Protein AF-A0AAV7YQ79-F1 (afdb_monomer_lite)

Sequence (239 aa):
MKQDFKKLEKRIYEMRDYNDFVERKMFQINHKIDQENEKIDATLELYNTIISDLNNCLTNDHKSQSNLELKYKQFEKLIVQFEKKIEEISQKKMEYVKKFISEYETKSKKEKEKNAKEQKQAQIKIKEKKKRKEKHSKKLNKEKKKKKEISESESENESETDTQRTPITSTSSNSNSEISQESDFESSGSASNTLSETNSESSSESSSEESSEESSEESSEESSEESSEESSEESSESG

Organism: NCBI:txid1746091

pLDDT: mean 70.95, std 17.16, range [36.16, 92.31]

Radius of gyration: 46.51 Å; chains: 1; bounding box: 106×75×126 Å

Foldseek 3Di:
DVVVVVVVVVVVVVVVVVVVVLVVLVVVLVVVLVVLVVVLVVLVVVLVVLVVVLVCCVVPPPDDPVVNVVSVVVNVVSVVVSVVSVVVSVVVSVVSVVVSVVVSVVVVVVVVVVVVVVVVVVVVVVVVVVVVVVVVVVVVVVVVVVVVVVVVVVVVPPDDDDDDDDDDDDDDDDDDDYDDDDDDDDDDDDDDDDDDDDDDDDDDDDDDDDDDDDDDDDDDDDDDDDDDDDDDDDDDDDD

Secondary structure (DSSP, 8-state):
-HHHHHHHHHHHHHHHHHHHHHHHHHHHHHHHHHHHHHHHHHHHHHHHHHHHHHHHHHHH-TT-HHHHHHHHHHHHHHHHHHHHHHHHHHHHHHHHHHHHHHHHHHHHHHHHHHHHHHHHHHHHHHHHHHHHHHHHHHHHHHHHHHHHHHHHHHHTS----------------------------------------------------------------------------------

Structure (mmCIF, N/CA/C/O backbone):
data_AF-A0AAV7YQ79-F1
#
_entry.id   AF-A0AAV7YQ79-F1
#
loop_
_atom_site.group_PDB
_atom_site.id
_atom_site.type_symbol
_atom_site.label_atom_id
_atom_site.label_alt_id
_atom_site.label_comp_id
_atom_site.label_asym_id
_atom_site.label_entity_id
_atom_site.label_seq_id
_atom_site.pdbx_PDB_ins_code
_atom_site.Cartn_x
_atom_site.Cartn_y
_atom_site.Cartn_z
_atom_site.occupancy
_atom_site.B_iso_or_equiv
_atom_site.auth_seq_id
_atom_site.auth_comp_id
_atom_site.auth_asym_id
_atom_site.auth_atom_id
_atom_site.pdbx_PDB_model_num
ATOM 1 N N . MET A 1 1 ? -26.884 -13.698 27.305 1.00 62.19 1 MET A N 1
ATOM 2 C CA . MET A 1 1 ? -27.293 -14.400 26.066 1.00 62.19 1 MET A CA 1
ATOM 3 C C . MET A 1 1 ? -27.616 -13.413 24.945 1.00 62.19 1 MET A C 1
ATOM 5 O O . MET A 1 1 ? -26.695 -13.097 24.210 1.00 62.19 1 MET A O 1
ATOM 9 N N . LYS A 1 2 ? -28.819 -12.814 24.832 1.00 71.19 2 LYS A N 1
ATOM 10 C CA . LYS A 1 2 ? -29.151 -11.923 23.684 1.00 71.19 2 LYS A CA 1
ATOM 11 C C . LYS A 1 2 ? -28.235 -10.692 23.508 1.00 71.19 2 LYS A C 1
ATOM 13 O O . LYS A 1 2 ? -27.943 -10.309 22.383 1.00 71.19 2 LYS A O 1
ATOM 18 N N . GLN A 1 3 ? -27.765 -10.064 24.591 1.00 69.56 3 GLN A N 1
ATOM 19 C CA . GLN A 1 3 ? -26.842 -8.914 24.503 1.00 69.56 3 GLN A CA 1
ATOM 20 C C . GLN A 1 3 ? -25.400 -9.298 24.148 1.00 69.56 3 GLN A C 1
ATOM 22 O O . GLN A 1 3 ? -24.674 -8.471 23.603 1.00 69.56 3 GLN A O 1
ATOM 27 N N . ASP A 1 4 ? -24.982 -10.520 24.469 1.00 78.38 4 ASP A N 1
ATOM 28 C CA . ASP A 1 4 ? -23.634 -11.005 24.165 1.00 78.38 4 ASP A CA 1
ATOM 29 C C . ASP A 1 4 ? -23.551 -11.407 22.689 1.00 78.38 4 ASP A C 1
ATOM 31 O O . ASP A 1 4 ? -22.577 -11.081 22.018 1.00 78.38 4 ASP A O 1
ATOM 35 N N . PHE A 1 5 ? -24.640 -11.975 22.160 1.00 81.25 5 PHE A N 1
ATOM 36 C CA . PHE A 1 5 ? -24.788 -12.296 20.742 1.00 81.25 5 PHE A CA 1
ATOM 37 C C . PHE A 1 5 ? -24.743 -11.044 19.853 1.00 81.25 5 PHE A C 1
ATOM 39 O O . PHE A 1 5 ? -23.940 -10.979 18.933 1.00 81.25 5 PHE A O 1
ATOM 46 N N . LYS A 1 6 ? -25.479 -9.979 20.211 1.00 83.00 6 LYS A N 1
ATOM 47 C CA . LYS A 1 6 ? -25.435 -8.696 19.477 1.00 83.00 6 LYS A CA 1
ATOM 48 C C . LYS A 1 6 ? -24.043 -8.055 19.439 1.00 83.00 6 LYS A C 1
ATOM 50 O O . LYS A 1 6 ? -23.700 -7.368 18.483 1.00 83.00 6 LYS A O 1
ATOM 55 N N . LYS A 1 7 ? -23.235 -8.236 20.490 1.00 82.56 7 LYS A N 1
ATOM 56 C CA . LYS A 1 7 ? -21.844 -7.747 20.513 1.00 82.56 7 LYS A CA 1
ATOM 57 C C . LYS A 1 7 ? -20.934 -8.592 19.633 1.00 82.56 7 LYS A C 1
ATOM 59 O O . LYS A 1 7 ? -20.040 -8.037 19.004 1.00 82.56 7 LYS A O 1
ATOM 64 N N . LEU A 1 8 ? -21.153 -9.905 19.612 1.00 84.00 8 LEU A N 1
ATOM 65 C CA . LEU A 1 8 ? -20.419 -10.819 18.747 1.00 84.00 8 LEU A CA 1
ATOM 66 C C . LEU A 1 8 ? -20.718 -10.527 17.273 1.00 84.00 8 LEU A C 1
ATOM 68 O O . LEU A 1 8 ? -19.781 -10.323 16.514 1.00 84.00 8 LEU A O 1
ATOM 72 N N . GLU A 1 9 ? -21.993 -10.396 16.902 1.00 85.12 9 GLU A N 1
ATOM 73 C CA . GLU A 1 9 ? -22.411 -9.985 15.555 1.00 85.12 9 GLU A CA 1
ATOM 74 C C . GLU A 1 9 ? -21.761 -8.662 15.156 1.00 85.12 9 GLU A C 1
ATOM 76 O O . GLU A 1 9 ? -21.116 -8.584 14.115 1.00 85.12 9 GLU A O 1
ATOM 81 N N . LYS A 1 10 ? -21.840 -7.639 16.018 1.00 85.06 10 LYS A N 1
ATOM 82 C CA . LYS A 1 10 ? -21.200 -6.346 15.752 1.00 85.06 10 LYS A CA 1
ATOM 83 C C . LYS A 1 10 ? -19.697 -6.491 15.491 1.00 85.06 10 LYS A C 1
ATOM 85 O O . LYS A 1 10 ? -19.176 -5.855 14.585 1.00 85.06 10 LYS A O 1
ATOM 90 N N . ARG A 1 11 ? -19.001 -7.330 16.261 1.00 85.19 11 ARG A N 1
ATOM 91 C CA . ARG A 1 11 ? -17.559 -7.548 16.097 1.00 85.19 11 ARG A CA 1
ATOM 92 C C . ARG A 1 11 ? -17.221 -8.318 14.821 1.00 85.19 11 ARG A C 1
ATOM 94 O O . ARG A 1 11 ? -16.188 -8.048 14.222 1.00 85.19 11 ARG A O 1
ATOM 101 N N . ILE A 1 12 ? -18.079 -9.246 14.404 1.00 85.62 12 ILE A N 1
ATOM 102 C CA . ILE A 1 12 ? -17.946 -9.945 13.120 1.00 85.62 12 ILE A CA 1
ATOM 103 C C . ILE A 1 12 ? -18.087 -8.946 11.964 1.00 85.62 12 ILE A C 1
ATOM 105 O O . ILE A 1 12 ? -17.256 -8.966 11.062 1.00 85.62 12 ILE A O 1
ATOM 109 N N . TYR A 1 13 ? -19.065 -8.035 12.021 1.00 84.25 13 TYR A N 1
ATOM 110 C CA . TYR A 1 13 ? -19.203 -6.965 11.024 1.00 84.25 13 TYR A CA 1
ATOM 111 C C . TYR A 1 13 ? -17.993 -6.022 11.011 1.00 84.25 13 TYR A C 1
ATOM 113 O O . TYR A 1 13 ? -17.429 -5.798 9.948 1.00 84.25 13 TYR A O 1
ATOM 121 N N . GLU A 1 14 ? -17.527 -5.553 12.177 1.00 82.62 14 GLU A N 1
ATOM 122 C CA . GLU A 1 14 ? -16.333 -4.692 12.267 1.00 82.62 14 GLU A CA 1
ATOM 123 C C . GLU A 1 14 ? -15.079 -5.384 11.674 1.00 82.62 14 GLU A C 1
ATOM 125 O O . GLU A 1 14 ? -14.301 -4.743 10.970 1.00 82.62 14 GLU A O 1
ATOM 130 N N . MET A 1 15 ? -14.902 -6.699 11.883 1.00 81.69 15 MET A N 1
ATOM 131 C CA . MET A 1 15 ? -13.799 -7.461 11.268 1.00 81.69 15 MET A CA 1
ATOM 132 C C . MET A 1 15 ? -13.958 -7.634 9.754 1.00 81.69 15 MET A C 1
ATOM 134 O O . MET A 1 15 ? -12.963 -7.585 9.032 1.00 81.69 15 MET A O 1
ATOM 138 N N . ARG A 1 16 ? -15.187 -7.827 9.265 1.00 85.25 16 ARG A N 1
ATOM 139 C CA . ARG A 1 16 ? -15.462 -7.942 7.828 1.00 85.25 16 ARG A CA 1
ATOM 140 C C . ARG A 1 16 ? -15.162 -6.631 7.108 1.00 85.25 16 ARG A C 1
ATOM 142 O O . ARG A 1 16 ? -14.408 -6.635 6.146 1.00 85.25 16 ARG A O 1
ATOM 149 N N . ASP A 1 17 ? -15.631 -5.512 7.656 1.00 80.44 17 ASP A N 1
ATOM 150 C CA . ASP A 1 17 ? -15.359 -4.174 7.121 1.00 80.44 17 ASP A CA 1
ATOM 151 C C . ASP A 1 17 ? -13.850 -3.869 7.079 1.00 80.44 17 ASP A C 1
ATOM 153 O O . ASP A 1 17 ? -13.359 -3.214 6.155 1.00 80.44 17 ASP A O 1
ATOM 157 N N . TYR A 1 18 ? -13.095 -4.346 8.077 1.00 79.69 18 TYR A N 1
ATOM 158 C CA . TYR A 1 18 ? -11.639 -4.220 8.099 1.00 79.69 18 TYR A CA 1
ATOM 159 C C . TYR A 1 18 ? -10.965 -5.045 6.996 1.00 79.69 18 TYR A C 1
ATOM 161 O O . TYR A 1 18 ? -10.083 -4.526 6.310 1.00 79.69 18 TYR A O 1
ATOM 169 N N . ASN A 1 19 ? -11.396 -6.292 6.786 1.00 85.50 19 ASN A N 1
ATOM 170 C CA . ASN A 1 19 ? -10.905 -7.125 5.687 1.00 85.50 19 ASN A CA 1
ATOM 171 C C . ASN A 1 19 ? -11.216 -6.498 4.324 1.00 85.50 19 ASN A C 1
ATOM 173 O O . ASN A 1 19 ? -10.303 -6.335 3.519 1.00 85.50 19 ASN A O 1
ATOM 177 N N . ASP A 1 20 ? -12.451 -6.044 4.106 1.00 87.69 20 ASP A N 1
ATOM 178 C CA . ASP A 1 20 ? -12.859 -5.394 2.857 1.00 87.69 20 ASP A CA 1
ATOM 179 C C . ASP A 1 20 ? -12.071 -4.096 2.598 1.00 87.69 20 ASP A C 1
ATOM 181 O O . ASP A 1 20 ? -11.870 -3.687 1.450 1.00 87.69 20 ASP A O 1
ATOM 185 N N . PHE A 1 21 ? -11.643 -3.400 3.658 1.00 82.94 21 PHE A N 1
ATOM 186 C CA . PHE A 1 21 ? -10.754 -2.243 3.549 1.00 82.94 21 PHE A CA 1
ATOM 187 C C . PHE A 1 21 ? -9.342 -2.652 3.114 1.00 82.94 21 PHE A C 1
ATOM 189 O O . PHE A 1 21 ? -8.767 -2.002 2.238 1.00 82.94 21 PHE A O 1
ATOM 196 N N . VAL A 1 22 ? -8.781 -3.700 3.725 1.00 82.19 22 VAL A N 1
ATOM 197 C CA . VAL A 1 22 ? -7.451 -4.225 3.383 1.00 82.19 22 VAL A CA 1
ATOM 198 C C . VAL A 1 22 ? -7.432 -4.712 1.939 1.00 82.19 22 VAL A C 1
ATOM 200 O O . VAL A 1 22 ? -6.555 -4.305 1.183 1.00 82.19 22 VAL A O 1
ATOM 203 N N . GLU A 1 23 ? -8.423 -5.501 1.535 1.00 89.56 23 GLU A N 1
ATOM 204 C CA . GLU A 1 23 ? -8.535 -6.051 0.185 1.00 89.56 23 GLU A CA 1
ATOM 205 C C . GLU A 1 23 ? -8.642 -4.944 -0.870 1.00 89.56 23 GLU A C 1
ATOM 207 O O . GLU A 1 23 ? -7.851 -4.909 -1.813 1.00 89.56 23 GLU A O 1
ATOM 212 N N . ARG A 1 24 ? -9.518 -3.949 -0.660 1.00 86.31 24 ARG A N 1
ATOM 213 C CA . ARG A 1 24 ? -9.616 -2.787 -1.562 1.00 86.31 24 ARG A CA 1
ATOM 214 C C . ARG A 1 24 ? -8.311 -2.004 -1.666 1.00 86.31 24 ARG A C 1
ATOM 216 O O . ARG A 1 24 ? -7.972 -1.521 -2.745 1.00 86.31 24 ARG A O 1
ATOM 223 N N . LYS A 1 25 ? -7.581 -1.838 -0.562 1.00 84.19 25 LYS A N 1
ATOM 224 C CA . LYS A 1 25 ? -6.295 -1.132 -0.574 1.00 84.19 25 LYS A CA 1
ATOM 225 C C . LYS A 1 25 ? -5.203 -1.934 -1.272 1.00 84.19 25 LYS A C 1
ATOM 227 O O . LYS A 1 25 ? -4.462 -1.343 -2.050 1.00 84.19 25 LYS A O 1
ATOM 232 N N . MET A 1 26 ? -5.143 -3.244 -1.052 1.00 84.56 26 MET A N 1
ATOM 233 C CA . MET A 1 26 ? -4.226 -4.136 -1.764 1.00 84.56 26 MET A CA 1
ATOM 234 C C . MET A 1 26 ? -4.500 -4.117 -3.267 1.00 84.56 26 MET A C 1
ATOM 236 O O . MET A 1 26 ? -3.571 -3.930 -4.044 1.00 84.56 26 MET A O 1
ATOM 240 N N . PHE A 1 27 ? -5.770 -4.182 -3.675 1.00 92.19 27 PHE A N 1
ATOM 241 C CA . PHE A 1 27 ? -6.159 -4.060 -5.080 1.00 92.19 27 PHE A CA 1
ATOM 242 C C . PHE A 1 27 ? -5.683 -2.737 -5.704 1.00 92.19 27 PHE A C 1
ATOM 244 O O . PHE A 1 27 ? -5.067 -2.736 -6.765 1.00 92.19 27 PHE A O 1
ATOM 251 N N . GLN A 1 28 ? -5.892 -1.604 -5.022 1.00 85.81 28 GLN A N 1
ATOM 252 C CA . GLN A 1 28 ? -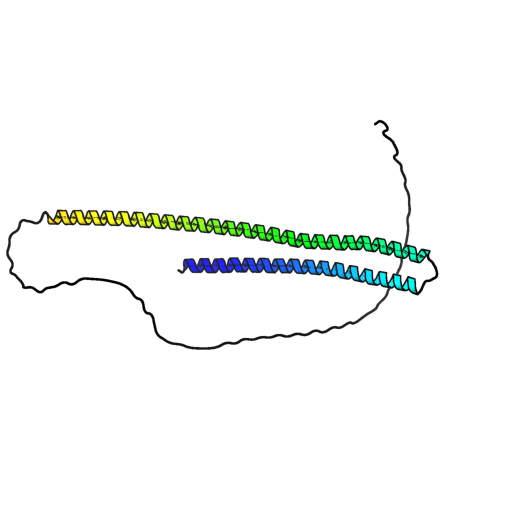5.416 -0.294 -5.495 1.00 85.81 28 GLN A CA 1
ATOM 253 C C . GLN A 1 28 ? -3.890 -0.208 -5.611 1.00 85.81 28 GLN A C 1
ATOM 255 O O . GLN A 1 28 ? -3.383 0.515 -6.467 1.00 85.81 28 GLN A O 1
ATOM 260 N N . ILE A 1 29 ? -3.156 -0.880 -4.723 1.00 84.06 29 ILE A N 1
ATOM 261 C CA . ILE A 1 29 ? -1.691 -0.912 -4.758 1.00 84.06 29 ILE A CA 1
ATOM 262 C C . ILE A 1 29 ? -1.220 -1.765 -5.927 1.00 84.06 29 ILE A C 1
ATOM 264 O O . ILE A 1 29 ? -0.394 -1.288 -6.696 1.00 84.06 29 ILE A O 1
ATOM 268 N N . ASN A 1 30 ? -1.776 -2.966 -6.089 1.00 85.81 30 ASN A N 1
ATOM 269 C CA . ASN A 1 30 ? -1.438 -3.854 -7.197 1.00 85.81 30 ASN A CA 1
ATOM 270 C C . ASN A 1 30 ? -1.693 -3.165 -8.537 1.00 85.81 30 ASN A C 1
ATOM 272 O O . ASN A 1 30 ? -0.768 -3.039 -9.321 1.00 85.81 30 ASN A O 1
ATOM 276 N N . HIS A 1 31 ? -2.862 -2.550 -8.717 1.00 92.12 31 HIS A N 1
ATOM 277 C CA . HIS A 1 31 ? -3.164 -1.795 -9.934 1.00 92.12 31 HIS A CA 1
ATOM 278 C C . HIS A 1 31 ? -2.149 -0.672 -10.220 1.00 92.12 31 HIS A C 1
ATOM 280 O O . HIS A 1 31 ? -1.786 -0.424 -11.364 1.00 92.12 31 HIS A O 1
ATOM 286 N N . LYS A 1 32 ? -1.668 0.041 -9.192 1.00 84.94 32 LYS A N 1
ATOM 287 C CA . LYS A 1 32 ? -0.608 1.049 -9.377 1.00 84.94 32 LYS A CA 1
ATOM 288 C C . LYS A 1 32 ? 0.738 0.419 -9.718 1.00 84.94 32 LYS A C 1
ATOM 290 O O . LYS A 1 32 ? 1.489 0.998 -10.489 1.00 84.94 32 LYS A O 1
ATOM 295 N N . ILE A 1 33 ? 1.061 -0.726 -9.121 1.00 83.12 33 ILE A N 1
ATOM 296 C CA . ILE A 1 33 ? 2.275 -1.481 -9.441 1.00 83.12 33 ILE A CA 1
ATOM 297 C C . ILE A 1 33 ? 2.228 -1.948 -10.897 1.00 83.12 33 ILE A C 1
ATOM 299 O O . ILE A 1 33 ? 3.238 -1.804 -11.580 1.00 83.12 33 ILE A O 1
ATOM 303 N N . ASP A 1 34 ? 1.075 -2.421 -11.367 1.00 89.69 34 ASP A N 1
ATOM 304 C CA . ASP A 1 34 ? 0.859 -2.870 -12.744 1.00 89.69 34 ASP A CA 1
ATOM 305 C C . ASP A 1 34 ? 1.051 -1.716 -13.737 1.00 89.69 34 ASP A C 1
ATOM 307 O O . ASP A 1 34 ? 1.856 -1.830 -14.654 1.00 89.69 34 ASP A O 1
ATOM 311 N N . GLN A 1 35 ? 0.457 -0.546 -13.477 1.00 87.44 35 GLN A N 1
ATOM 312 C CA . GLN A 1 35 ? 0.688 0.660 -14.291 1.00 87.44 35 GLN A CA 1
ATOM 313 C C . GLN A 1 35 ? 2.159 1.096 -14.341 1.00 87.44 35 GLN A C 1
ATOM 315 O O . GLN A 1 35 ? 2.617 1.685 -15.318 1.00 87.44 35 GLN A O 1
ATOM 320 N N . GLU A 1 36 ? 2.913 0.877 -13.265 1.00 84.81 36 GLU A N 1
ATOM 321 C CA . GLU A 1 36 ? 4.347 1.161 -13.251 1.00 84.81 36 GLU A CA 1
ATOM 322 C C . GLU A 1 36 ? 5.170 0.045 -13.923 1.00 84.81 36 GLU A C 1
ATOM 324 O O . GLU A 1 36 ? 6.247 0.334 -14.435 1.00 84.81 36 GLU A O 1
ATOM 329 N N . ASN A 1 37 ? 4.691 -1.207 -13.949 1.00 84.44 37 ASN A N 1
ATOM 330 C CA . ASN A 1 37 ? 5.291 -2.294 -14.735 1.00 84.44 37 ASN A CA 1
ATOM 331 C C . ASN A 1 37 ? 5.152 -2.022 -16.235 1.00 84.44 37 ASN A C 1
ATOM 333 O O . ASN A 1 37 ? 6.156 -2.066 -16.933 1.00 84.44 37 ASN A O 1
ATOM 337 N N . GLU A 1 38 ? 3.970 -1.611 -16.699 1.00 90.44 38 GLU A N 1
ATOM 338 C CA . GLU A 1 38 ? 3.745 -1.259 -18.110 1.00 90.44 38 GLU A CA 1
ATOM 339 C C . GLU A 1 38 ? 4.721 -0.176 -18.602 1.00 90.44 38 GLU A C 1
ATOM 341 O O . GLU A 1 38 ? 5.201 -0.215 -19.732 1.00 90.44 38 GLU A O 1
ATOM 346 N N . LYS A 1 39 ? 5.090 0.782 -17.739 1.00 83.50 39 LYS A N 1
ATOM 347 C CA . LYS A 1 39 ? 6.104 1.800 -18.069 1.00 83.50 39 LYS A CA 1
ATOM 348 C C . LYS A 1 39 ? 7.507 1.216 -18.217 1.00 83.50 39 LYS A C 1
ATOM 350 O O . LYS A 1 39 ? 8.285 1.719 -19.030 1.00 83.50 39 LYS A O 1
ATOM 355 N N . ILE A 1 40 ? 7.852 0.210 -17.413 1.00 82.56 40 ILE A N 1
ATOM 356 C CA . ILE A 1 40 ? 9.121 -0.514 -17.551 1.00 82.56 40 ILE A CA 1
ATOM 357 C C . ILE A 1 40 ? 9.113 -1.275 -18.874 1.00 82.56 40 ILE A C 1
ATOM 359 O O . ILE A 1 40 ? 10.069 -1.138 -19.631 1.00 82.56 40 ILE A O 1
ATOM 363 N N . ASP A 1 41 ? 8.029 -1.990 -19.174 1.00 86.94 41 ASP A N 1
ATOM 364 C CA . ASP A 1 41 ? 7.893 -2.796 -20.388 1.00 86.94 41 ASP A CA 1
ATOM 365 C C . ASP A 1 41 ? 7.981 -1.931 -21.652 1.00 86.94 41 ASP A C 1
ATOM 367 O O . ASP A 1 41 ? 8.805 -2.203 -22.522 1.00 86.94 41 ASP A O 1
ATOM 371 N N . ALA A 1 42 ? 7.259 -0.806 -21.704 1.00 83.44 42 ALA A N 1
ATOM 372 C CA . ALA A 1 42 ? 7.357 0.151 -22.810 1.00 83.44 42 ALA A CA 1
ATOM 373 C C . ALA A 1 42 ? 8.774 0.736 -22.959 1.00 83.44 42 ALA A C 1
ATOM 375 O O . ALA A 1 42 ? 9.246 1.008 -24.063 1.00 83.44 42 ALA A O 1
ATOM 376 N N . THR A 1 43 ? 9.482 0.933 -21.841 1.00 79.56 43 THR A N 1
ATOM 377 C CA . THR A 1 43 ? 10.871 1.397 -21.901 1.00 79.56 43 THR A CA 1
ATOM 378 C C . THR A 1 43 ? 11.791 0.295 -22.428 1.00 79.56 43 THR A C 1
ATOM 380 O O . THR A 1 43 ? 12.641 0.587 -23.261 1.00 79.56 43 THR A O 1
ATOM 383 N N . LEU A 1 44 ? 11.618 -0.958 -21.998 1.00 84.06 44 LEU A N 1
ATOM 384 C CA . LEU A 1 44 ? 12.373 -2.114 -22.496 1.00 84.06 44 LEU A CA 1
ATOM 385 C C . LEU A 1 44 ? 12.155 -2.349 -23.995 1.00 84.06 44 LEU A C 1
ATOM 387 O O . LEU A 1 44 ? 13.106 -2.657 -24.712 1.00 84.06 44 LEU A O 1
ATOM 391 N N . GLU A 1 45 ? 10.932 -2.169 -24.484 1.00 87.12 45 GLU A N 1
ATOM 392 C CA . GLU A 1 45 ? 10.614 -2.287 -25.907 1.00 87.12 45 GLU A CA 1
ATOM 393 C C . GLU A 1 45 ? 11.382 -1.255 -26.744 1.00 87.12 45 GLU A C 1
ATOM 395 O O . GLU A 1 45 ? 12.038 -1.617 -27.722 1.00 87.12 45 GLU A O 1
ATOM 400 N N . LEU A 1 46 ? 11.428 0.005 -26.291 1.00 82.12 46 LEU A N 1
ATOM 401 C CA . LEU A 1 46 ? 12.239 1.049 -26.923 1.00 82.12 46 LEU A CA 1
ATOM 402 C C . LEU A 1 46 ? 13.729 0.660 -27.002 1.00 82.12 46 LEU A C 1
ATOM 404 O O . LEU A 1 46 ? 14.385 0.939 -28.005 1.00 82.12 46 LEU A O 1
ATOM 408 N N . TYR A 1 47 ? 14.269 -0.018 -25.984 1.00 77.75 47 TYR A N 1
ATOM 409 C CA . TYR A 1 47 ? 15.646 -0.528 -26.022 1.00 77.75 47 TYR A CA 1
ATOM 410 C C . TYR A 1 47 ? 15.856 -1.606 -27.062 1.00 77.75 47 TYR A C 1
ATOM 412 O O . TYR A 1 47 ? 16.851 -1.561 -27.782 1.00 77.75 47 TYR A O 1
ATOM 420 N N . ASN A 1 48 ? 14.947 -2.574 -27.127 1.00 85.06 48 ASN A N 1
ATOM 421 C CA . ASN A 1 48 ? 15.050 -3.658 -28.093 1.00 85.06 48 ASN A CA 1
ATOM 422 C C . ASN A 1 48 ? 15.056 -3.105 -29.523 1.00 85.06 48 ASN A C 1
ATOM 424 O O . ASN A 1 48 ? 15.867 -3.549 -30.336 1.00 85.06 48 ASN A O 1
ATOM 428 N N . THR A 1 49 ? 14.253 -2.073 -29.798 1.00 84.12 49 THR A N 1
ATOM 429 C CA . THR A 1 49 ? 14.270 -1.353 -31.079 1.00 84.12 49 THR A CA 1
ATOM 430 C C . THR A 1 49 ? 15.626 -0.696 -31.345 1.00 84.12 49 THR A C 1
ATOM 432 O O . THR A 1 49 ? 16.227 -0.930 -32.389 1.00 84.12 49 THR A O 1
ATOM 435 N N . ILE A 1 50 ? 16.179 0.047 -30.382 1.00 77.81 50 ILE A N 1
ATOM 436 C CA . ILE A 1 50 ? 17.473 0.734 -30.552 1.00 77.81 50 ILE A CA 1
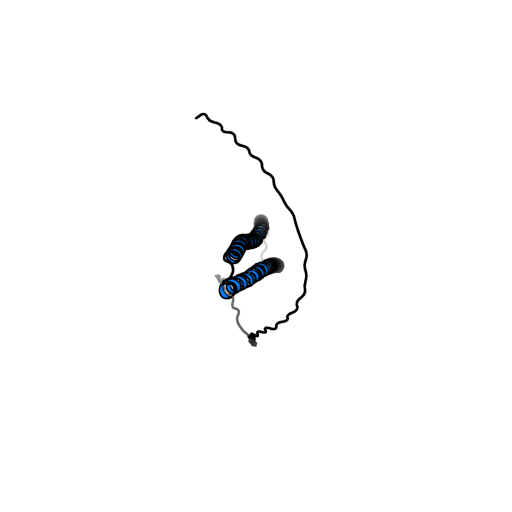ATOM 437 C C . ILE A 1 50 ? 18.635 -0.259 -30.717 1.00 77.81 50 ILE A C 1
ATOM 439 O O . ILE A 1 50 ? 19.540 -0.033 -31.522 1.00 77.81 50 ILE A O 1
ATOM 443 N N . ILE A 1 51 ? 18.620 -1.374 -29.982 1.00 81.81 51 ILE A N 1
ATOM 444 C CA . ILE A 1 51 ? 19.604 -2.457 -30.121 1.00 81.81 51 ILE A CA 1
ATOM 445 C C . ILE A 1 51 ? 19.493 -3.101 -31.507 1.00 81.81 51 ILE A C 1
ATOM 447 O O . ILE A 1 51 ? 20.516 -3.373 -32.139 1.00 81.81 51 ILE A O 1
ATOM 451 N N . SER A 1 52 ? 18.271 -3.321 -31.995 1.00 84.12 52 SER A N 1
ATOM 452 C CA . SER A 1 52 ? 18.025 -3.823 -33.348 1.00 84.12 52 SER A CA 1
ATOM 453 C C . SER A 1 52 ? 18.591 -2.868 -34.406 1.00 84.12 52 SER A C 1
ATOM 455 O O . SER A 1 52 ? 19.354 -3.290 -35.275 1.00 84.12 52 SER A O 1
ATOM 457 N N . ASP A 1 53 ? 18.335 -1.564 -34.274 1.00 77.38 53 ASP A N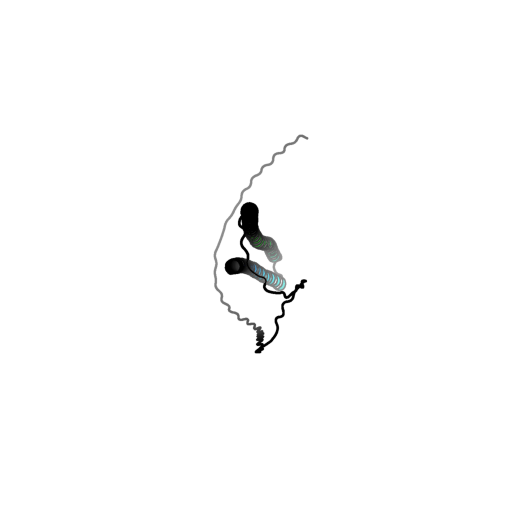 1
ATOM 458 C CA . ASP A 1 53 ? 18.854 -0.530 -35.177 1.00 77.38 53 ASP A CA 1
ATOM 459 C C . ASP A 1 53 ? 20.387 -0.446 -35.168 1.00 77.38 53 ASP A C 1
ATOM 461 O O . ASP A 1 53 ? 21.017 -0.250 -36.211 1.00 77.38 53 ASP A O 1
ATOM 465 N N . LEU A 1 54 ? 21.009 -0.613 -33.999 1.00 74.44 54 LEU A N 1
ATOM 466 C CA . LEU A 1 54 ? 22.464 -0.686 -33.854 1.00 74.44 54 LEU A CA 1
ATOM 467 C C . LEU A 1 54 ? 23.042 -1.915 -34.552 1.00 74.44 54 LEU A C 1
ATOM 469 O O . LEU A 1 54 ? 24.005 -1.787 -35.310 1.00 74.44 54 LEU A O 1
ATOM 473 N N . ASN A 1 55 ? 22.447 -3.090 -34.337 1.00 78.88 55 ASN A N 1
ATOM 474 C CA . ASN A 1 55 ? 22.857 -4.324 -35.005 1.00 78.88 55 ASN A CA 1
ATOM 475 C C . ASN A 1 55 ? 22.695 -4.220 -36.527 1.00 78.88 55 ASN A C 1
ATOM 477 O O . ASN A 1 55 ? 23.572 -4.663 -37.271 1.00 78.88 55 ASN A O 1
ATOM 481 N N . ASN A 1 56 ? 21.629 -3.574 -37.000 1.00 78.06 56 ASN A N 1
ATOM 482 C CA . ASN A 1 56 ? 21.421 -3.297 -38.419 1.00 78.06 56 ASN A CA 1
ATOM 483 C C . ASN A 1 56 ? 22.481 -2.339 -38.982 1.00 78.06 56 ASN A C 1
ATOM 485 O O . ASN A 1 56 ? 22.988 -2.576 -40.076 1.00 78.06 56 ASN A O 1
ATOM 489 N N . CYS A 1 57 ? 22.882 -1.299 -38.244 1.00 70.12 57 CYS A N 1
ATOM 490 C CA . CYS A 1 57 ? 24.000 -0.434 -38.644 1.00 70.12 57 CYS A CA 1
ATOM 491 C C . CYS A 1 57 ? 25.339 -1.188 -38.679 1.00 70.12 57 CYS A C 1
ATOM 493 O O . CYS A 1 57 ? 26.106 -1.024 -39.623 1.00 70.12 57 CYS A O 1
ATOM 495 N N . LEU A 1 58 ? 25.617 -2.035 -37.684 1.00 70.12 58 LEU A N 1
ATOM 496 C CA . LEU A 1 58 ? 26.838 -2.847 -37.621 1.00 70.12 58 LEU A CA 1
ATOM 497 C C . LEU A 1 58 ? 26.940 -3.853 -38.774 1.00 70.12 58 LEU A C 1
ATOM 499 O O . LEU A 1 58 ? 28.035 -4.101 -39.273 1.00 70.12 58 LEU A O 1
ATOM 503 N N . THR A 1 59 ? 25.814 -4.436 -39.186 1.00 73.56 59 THR A N 1
ATOM 504 C CA . THR A 1 59 ? 25.766 -5.460 -40.241 1.00 73.56 59 THR A CA 1
ATOM 505 C C . THR A 1 59 ? 25.698 -4.874 -41.652 1.00 73.56 59 THR A C 1
ATOM 507 O O . THR A 1 59 ? 26.260 -5.473 -42.568 1.00 73.56 59 THR A O 1
ATOM 510 N N . ASN A 1 60 ? 25.069 -3.706 -41.839 1.00 68.75 60 ASN A N 1
ATOM 511 C CA . ASN A 1 60 ? 24.833 -3.126 -43.168 1.00 68.75 60 ASN A CA 1
ATOM 512 C C . ASN A 1 60 ? 25.749 -1.945 -43.528 1.00 68.75 60 ASN A C 1
ATOM 514 O O . ASN A 1 60 ? 25.869 -1.621 -44.710 1.00 68.75 60 ASN A O 1
ATOM 518 N N . ASP A 1 61 ? 26.415 -1.308 -42.557 1.00 60.09 61 ASP A N 1
ATOM 519 C CA . ASP A 1 61 ? 27.068 -0.011 -42.760 1.00 60.09 61 ASP A CA 1
ATOM 520 C C . ASP A 1 61 ? 28.563 -0.035 -42.378 1.00 60.09 61 ASP A C 1
ATOM 522 O O . ASP A 1 61 ? 29.020 0.538 -41.392 1.00 60.09 61 ASP A O 1
ATOM 526 N N . HIS A 1 62 ? 29.390 -0.658 -43.224 1.00 56.38 62 HIS A N 1
ATOM 527 C CA . HIS A 1 62 ? 30.861 -0.595 -43.127 1.00 56.38 62 HIS A CA 1
ATOM 528 C C . HIS A 1 62 ? 31.456 0.800 -43.446 1.00 56.38 62 HIS A C 1
ATOM 530 O O . HIS A 1 62 ? 32.677 0.934 -43.557 1.00 56.38 62 HIS A O 1
ATOM 536 N N . LYS A 1 63 ? 30.636 1.843 -43.655 1.00 56.81 63 LYS A N 1
ATOM 537 C CA . LYS A 1 63 ? 31.061 3.063 -44.368 1.00 56.81 63 LYS A CA 1
ATOM 538 C C . LYS A 1 63 ? 31.401 4.287 -43.514 1.00 56.81 63 LYS A C 1
ATOM 540 O O . LYS A 1 63 ? 31.972 5.221 -44.069 1.00 56.81 63 LYS A O 1
ATOM 545 N N . SER A 1 64 ? 31.180 4.297 -42.197 1.00 62.72 64 SER A N 1
ATOM 546 C CA . SER A 1 64 ? 31.805 5.325 -41.347 1.00 62.72 64 SER A CA 1
ATOM 547 C C . SER A 1 64 ? 31.912 4.932 -39.871 1.00 62.72 64 SER A C 1
ATOM 549 O O . SER A 1 64 ? 30.907 4.860 -39.165 1.00 62.72 64 SER A O 1
ATOM 551 N N . GLN A 1 65 ? 33.146 4.778 -39.373 1.00 66.62 65 GLN A N 1
ATOM 552 C CA . GLN A 1 65 ? 33.429 4.624 -37.937 1.00 66.62 65 GLN A CA 1
ATOM 553 C C . GLN A 1 65 ? 32.843 5.768 -37.091 1.00 66.62 65 GLN A C 1
ATOM 555 O O . GLN A 1 65 ? 32.446 5.531 -35.953 1.00 66.62 65 GLN A O 1
ATOM 560 N N . SER A 1 66 ? 32.729 6.985 -37.641 1.00 68.31 66 SER A N 1
ATOM 561 C CA . SER A 1 66 ? 32.193 8.133 -36.898 1.00 68.31 66 SER A CA 1
ATOM 562 C C . SER A 1 66 ? 30.688 8.030 -36.631 1.00 68.31 66 SER A C 1
ATOM 564 O O . SER A 1 66 ? 30.224 8.481 -35.586 1.00 68.31 66 SER A O 1
ATOM 566 N N . ASN A 1 67 ? 29.926 7.398 -37.531 1.00 72.50 67 ASN A N 1
ATOM 567 C CA . ASN A 1 67 ? 28.485 7.191 -37.351 1.00 72.50 67 ASN A CA 1
ATOM 568 C C . ASN A 1 67 ? 28.220 6.109 -36.290 1.00 72.50 67 ASN A C 1
ATOM 570 O O . ASN A 1 67 ? 27.352 6.251 -35.431 1.00 72.50 67 ASN A O 1
ATOM 574 N N . LEU A 1 68 ? 29.049 5.062 -36.289 1.00 73.44 68 LEU A N 1
ATOM 575 C CA . LEU A 1 68 ? 28.988 3.997 -35.295 1.00 73.44 68 LEU A CA 1
ATOM 576 C C . LEU A 1 68 ? 29.305 4.515 -33.880 1.00 73.44 68 LEU A C 1
ATOM 578 O O . LEU A 1 68 ? 28.569 4.223 -32.940 1.00 73.44 68 LEU A O 1
ATOM 582 N N . GLU A 1 69 ? 30.352 5.331 -33.723 1.00 79.88 69 GLU A N 1
ATOM 583 C CA . GLU A 1 69 ? 30.719 5.902 -32.419 1.00 79.88 69 GLU A CA 1
ATOM 584 C C . GLU A 1 69 ? 29.651 6.866 -31.871 1.00 79.88 69 GLU A C 1
ATOM 586 O O . GLU A 1 69 ? 29.354 6.853 -30.672 1.00 79.88 69 GLU A O 1
ATOM 591 N N . LEU A 1 70 ? 29.023 7.670 -32.739 1.00 78.75 70 LEU A N 1
ATOM 592 C CA . LEU A 1 70 ? 27.916 8.546 -32.349 1.00 78.75 70 LEU A CA 1
ATOM 593 C C . LEU A 1 70 ? 26.726 7.737 -31.812 1.00 78.75 70 LEU A C 1
ATOM 595 O O . LEU A 1 70 ? 26.178 8.081 -30.762 1.00 78.75 70 LEU A O 1
ATOM 599 N N . LYS A 1 71 ? 26.361 6.638 -32.488 1.00 75.62 71 LYS A N 1
ATOM 600 C CA . LYS A 1 71 ? 25.276 5.759 -32.037 1.00 75.62 71 LYS A CA 1
ATOM 601 C C . LYS A 1 71 ? 25.607 5.029 -30.731 1.00 75.62 71 LYS A C 1
ATOM 603 O O . LYS A 1 71 ? 24.740 4.941 -29.863 1.00 75.62 71 LYS A O 1
ATOM 608 N N . TYR A 1 72 ? 26.853 4.592 -30.525 1.00 80.19 72 TYR A N 1
ATOM 609 C CA . TYR A 1 72 ? 27.283 4.030 -29.234 1.00 80.19 72 TYR A CA 1
ATOM 610 C C . TYR A 1 72 ? 27.151 5.039 -28.084 1.00 80.19 72 TYR A C 1
ATOM 612 O O . TYR A 1 72 ? 26.592 4.709 -27.040 1.00 80.19 72 TYR A O 1
ATOM 620 N N . LYS A 1 73 ? 27.572 6.294 -28.285 1.00 83.75 73 LYS A N 1
ATOM 621 C CA . LYS A 1 73 ? 27.417 7.359 -27.275 1.00 83.75 73 LYS A CA 1
ATOM 622 C C . LYS A 1 73 ? 25.951 7.674 -26.964 1.00 83.75 73 LYS A C 1
ATOM 624 O O . LYS A 1 73 ? 25.618 7.994 -25.823 1.00 83.75 73 LYS A O 1
ATOM 629 N N . GLN A 1 74 ? 25.063 7.608 -27.957 1.00 80.06 74 GLN A N 1
ATOM 630 C CA . GLN A 1 74 ? 23.620 7.745 -27.732 1.00 80.06 74 GLN A CA 1
ATOM 631 C C . GLN A 1 74 ? 23.072 6.580 -26.896 1.00 80.06 74 GLN A C 1
ATOM 633 O O . GLN A 1 74 ? 22.308 6.814 -25.962 1.00 80.06 74 GLN A O 1
ATOM 638 N N . PHE A 1 75 ? 23.515 5.354 -27.174 1.00 78.50 75 PHE A N 1
ATOM 639 C CA . PHE A 1 75 ? 23.122 4.158 -26.431 1.00 78.50 75 PHE A CA 1
ATOM 640 C C . PHE A 1 75 ? 23.579 4.182 -24.967 1.00 78.50 75 PHE A C 1
ATOM 642 O O . PHE A 1 75 ? 22.777 3.918 -24.076 1.00 78.50 75 PHE A O 1
ATOM 649 N N . GLU A 1 76 ? 24.825 4.576 -24.694 1.00 83.88 76 GLU A N 1
ATOM 650 C CA . GLU A 1 76 ? 25.316 4.740 -23.318 1.00 83.88 76 GLU A CA 1
ATOM 651 C C . GLU A 1 76 ? 24.483 5.763 -22.535 1.00 83.88 76 GLU A C 1
ATOM 653 O O . GLU A 1 76 ? 24.081 5.508 -21.398 1.00 83.88 76 GLU A O 1
ATOM 658 N N . LYS A 1 77 ? 24.159 6.909 -23.155 1.00 85.25 77 LYS A N 1
ATOM 659 C CA . LYS A 1 77 ? 23.295 7.928 -22.537 1.00 85.25 77 LYS A CA 1
ATOM 660 C C . LYS A 1 77 ? 21.902 7.392 -22.239 1.00 85.25 77 LYS A C 1
ATOM 662 O O . LYS A 1 77 ? 21.350 7.702 -21.184 1.00 85.25 77 LYS A O 1
ATOM 667 N N . LEU A 1 78 ? 21.342 6.614 -23.161 1.00 81.50 78 LEU A N 1
ATOM 668 C CA . LEU A 1 78 ? 20.077 5.933 -22.950 1.00 81.50 78 LEU A CA 1
ATOM 669 C C . LEU A 1 78 ? 20.188 5.020 -21.727 1.00 81.50 78 LEU A C 1
ATOM 671 O O . LEU A 1 78 ? 19.412 5.232 -20.792 1.00 81.50 78 LEU A O 1
ATOM 675 N N . ILE A 1 79 ? 21.147 4.079 -21.685 1.00 81.62 79 ILE A N 1
ATOM 676 C CA . ILE A 1 79 ? 21.271 3.087 -20.594 1.00 81.62 79 ILE A CA 1
ATOM 677 C C . ILE A 1 79 ? 21.244 3.771 -19.228 1.00 81.62 79 ILE A C 1
ATOM 679 O O . ILE A 1 79 ? 20.458 3.391 -18.361 1.00 81.62 79 ILE A O 1
ATOM 683 N N . VAL A 1 80 ? 22.024 4.840 -19.059 1.00 86.69 80 VAL A N 1
ATOM 684 C CA . VAL A 1 80 ? 22.073 5.601 -17.802 1.00 86.69 80 VAL A CA 1
ATOM 685 C C . VAL A 1 80 ? 20.707 6.203 -17.442 1.00 86.69 80 VAL A C 1
ATOM 687 O O . VAL A 1 80 ? 20.290 6.176 -16.282 1.00 86.69 80 VAL A O 1
ATOM 690 N N . GLN A 1 81 ? 19.965 6.734 -18.420 1.00 83.56 81 GLN A N 1
ATOM 691 C CA . GLN A 1 81 ? 18.602 7.228 -18.185 1.00 83.56 81 GLN A CA 1
ATOM 692 C C . GLN A 1 81 ? 17.631 6.103 -17.803 1.00 83.56 81 GLN A C 1
ATOM 694 O O . GLN A 1 81 ? 16.696 6.341 -17.038 1.00 83.56 81 GLN A O 1
ATOM 699 N N . PHE A 1 82 ? 17.832 4.891 -18.315 1.00 79.31 82 PHE A N 1
ATOM 700 C CA . PHE A 1 82 ? 16.992 3.740 -18.000 1.00 79.31 82 PHE A CA 1
ATOM 701 C C . PHE A 1 82 ? 17.247 3.177 -16.618 1.00 79.31 82 PHE A C 1
ATOM 703 O O . PHE A 1 82 ? 16.288 2.984 -15.877 1.00 79.31 82 PHE A O 1
ATOM 710 N N . GLU A 1 83 ? 18.509 2.987 -16.243 1.00 84.06 83 GLU A N 1
ATOM 711 C CA . GLU A 1 83 ? 18.873 2.594 -14.881 1.00 84.06 83 GLU A CA 1
ATOM 712 C C . GLU A 1 83 ? 18.252 3.563 -13.872 1.00 84.06 83 GLU A C 1
ATOM 714 O O . GLU A 1 83 ? 17.612 3.144 -12.906 1.00 84.06 83 GLU A O 1
ATOM 719 N N . LYS A 1 84 ? 18.317 4.868 -14.168 1.00 89.19 84 LYS A N 1
ATOM 720 C CA . LYS A 1 84 ? 17.661 5.897 -13.361 1.00 89.19 84 LYS A CA 1
ATOM 721 C C . LYS A 1 84 ? 16.134 5.746 -13.330 1.00 89.19 84 LYS A C 1
ATOM 723 O O . LYS A 1 84 ? 15.547 5.827 -12.254 1.00 89.19 84 LYS A O 1
ATOM 728 N N . LYS A 1 85 ? 15.477 5.508 -14.471 1.00 82.94 85 LYS A N 1
ATOM 729 C CA . LYS A 1 85 ? 14.016 5.303 -14.529 1.00 82.94 85 LYS A CA 1
ATOM 730 C C . LYS A 1 85 ? 13.567 4.039 -13.791 1.00 82.94 85 LYS A C 1
ATOM 732 O O . LYS A 1 85 ? 12.566 4.098 -13.081 1.00 82.94 85 LYS A O 1
ATOM 737 N N . ILE A 1 86 ? 14.283 2.918 -13.919 1.00 81.50 86 ILE A N 1
ATOM 738 C CA . ILE A 1 86 ? 13.985 1.691 -13.162 1.00 81.50 86 ILE A CA 1
ATOM 739 C C . ILE A 1 86 ? 14.093 1.969 -11.668 1.00 81.50 86 ILE A C 1
ATOM 741 O O . ILE A 1 86 ? 13.196 1.594 -10.912 1.00 81.50 86 ILE A O 1
ATOM 745 N N . GLU A 1 87 ? 15.165 2.636 -11.246 1.00 88.81 87 GLU A N 1
ATOM 746 C CA . GLU A 1 87 ? 15.380 2.982 -9.845 1.00 88.81 87 GLU A CA 1
ATOM 747 C C . GLU A 1 87 ? 14.246 3.881 -9.322 1.00 88.81 87 GLU A C 1
ATOM 749 O O . GLU A 1 87 ? 13.646 3.583 -8.290 1.00 88.81 87 GLU A O 1
ATOM 754 N N . GLU A 1 88 ? 13.853 4.917 -10.071 1.00 88.19 88 GLU A N 1
ATOM 755 C CA . GLU A 1 88 ? 12.714 5.782 -9.729 1.00 88.19 88 GLU A CA 1
ATOM 756 C C . GLU A 1 88 ? 11.396 4.999 -9.598 1.00 88.19 88 GLU A C 1
ATOM 758 O O . GLU A 1 88 ? 10.622 5.219 -8.659 1.00 88.19 88 GLU A O 1
ATOM 763 N N . ILE A 1 89 ? 11.129 4.065 -10.515 1.00 82.12 89 ILE A N 1
ATOM 764 C CA . ILE A 1 89 ? 9.928 3.221 -10.478 1.00 82.12 89 ILE A CA 1
ATOM 765 C C . ILE A 1 89 ? 9.968 2.270 -9.272 1.00 82.12 89 ILE A C 1
ATOM 767 O O . ILE A 1 89 ? 8.978 2.133 -8.547 1.00 82.12 89 ILE A O 1
ATOM 771 N N . SER A 1 90 ? 11.115 1.641 -9.016 1.00 84.31 90 SER A N 1
ATOM 772 C CA . SER A 1 90 ? 11.337 0.757 -7.868 1.00 84.31 90 SER A CA 1
ATOM 773 C C . SER A 1 90 ? 11.093 1.490 -6.544 1.00 84.31 90 SER A C 1
ATOM 775 O O . SER A 1 90 ? 10.344 1.017 -5.679 1.00 84.31 90 SER A O 1
ATOM 777 N N . GLN A 1 91 ? 11.625 2.709 -6.415 1.00 89.38 91 GLN A N 1
ATOM 778 C CA . GLN A 1 91 ? 11.419 3.565 -5.249 1.00 89.38 91 GLN A CA 1
ATOM 779 C C . GLN A 1 91 ? 9.944 3.936 -5.057 1.00 89.38 91 GLN A C 1
ATOM 781 O O . GLN A 1 91 ? 9.432 3.818 -3.940 1.00 89.38 91 GLN A O 1
ATOM 786 N N . LYS A 1 92 ? 9.227 4.305 -6.129 1.00 87.00 92 LYS A N 1
ATOM 787 C CA . LYS A 1 92 ? 7.781 4.597 -6.070 1.00 87.00 92 LYS A CA 1
ATOM 788 C C . LYS A 1 92 ? 6.962 3.397 -5.599 1.00 87.00 92 LYS A C 1
ATOM 790 O O . LYS A 1 92 ? 6.108 3.546 -4.722 1.00 87.00 92 LYS A O 1
ATOM 795 N N . LYS A 1 93 ? 7.241 2.194 -6.117 1.00 82.25 93 LYS A N 1
ATOM 796 C CA . LYS A 1 93 ? 6.581 0.954 -5.666 1.00 82.25 93 LYS A CA 1
ATOM 797 C C . LYS A 1 93 ? 6.808 0.723 -4.174 1.00 82.25 93 LYS A C 1
ATOM 799 O O . LYS A 1 93 ? 5.856 0.475 -3.430 1.00 82.25 93 LYS A O 1
ATOM 804 N N . MET A 1 94 ? 8.048 0.881 -3.712 1.00 88.75 94 MET A N 1
ATOM 805 C CA . MET A 1 94 ? 8.379 0.745 -2.294 1.00 88.75 94 MET A CA 1
ATOM 806 C C . MET A 1 94 ? 7.674 1.805 -1.431 1.00 88.75 94 MET A C 1
ATOM 808 O O . MET A 1 94 ? 7.227 1.501 -0.323 1.00 88.75 94 MET A O 1
ATOM 812 N N . GLU A 1 95 ? 7.533 3.037 -1.921 1.00 91.56 95 GLU A N 1
ATOM 813 C CA . GLU A 1 95 ? 6.808 4.106 -1.232 1.00 91.56 95 GLU A CA 1
ATOM 814 C C . GLU A 1 95 ? 5.319 3.773 -1.054 1.00 91.56 95 GLU A C 1
ATOM 816 O O . GLU A 1 95 ? 4.777 3.960 0.041 1.00 91.56 95 GLU A O 1
ATOM 821 N N . TYR A 1 96 ? 4.660 3.226 -2.084 1.00 84.88 96 TYR A N 1
ATOM 822 C CA . TYR A 1 96 ? 3.264 2.786 -1.982 1.00 84.88 96 TYR A CA 1
ATOM 823 C C . TYR A 1 96 ? 3.081 1.713 -0.907 1.00 84.88 96 TYR A C 1
ATOM 825 O O . TYR A 1 96 ? 2.179 1.829 -0.071 1.00 84.88 96 TYR A O 1
ATOM 833 N N . VAL A 1 97 ? 3.972 0.720 -0.868 1.00 84.50 97 VAL A N 1
ATOM 834 C CA . VAL A 1 97 ? 3.944 -0.343 0.146 1.00 84.50 97 VAL A CA 1
ATOM 835 C C . VAL A 1 97 ? 4.196 0.223 1.548 1.00 84.50 97 VAL A C 1
ATOM 837 O O . VAL A 1 97 ? 3.452 -0.082 2.482 1.00 84.50 97 VAL A O 1
ATOM 840 N N . LYS A 1 98 ? 5.190 1.105 1.716 1.00 90.38 98 LYS A N 1
ATOM 841 C CA . LYS A 1 98 ? 5.496 1.744 3.010 1.00 90.38 98 LYS A CA 1
ATOM 842 C C . LYS A 1 98 ? 4.325 2.575 3.537 1.00 90.38 98 LYS A C 1
ATOM 844 O O . LYS A 1 98 ? 3.979 2.462 4.716 1.00 90.38 98 LYS A O 1
ATOM 849 N N . LYS A 1 99 ? 3.687 3.380 2.678 1.00 90.06 99 LYS A N 1
ATOM 850 C CA . LYS A 1 99 ? 2.489 4.161 3.035 1.00 90.06 99 LYS A CA 1
ATOM 851 C C . LYS A 1 99 ? 1.354 3.249 3.496 1.00 90.06 99 LYS A C 1
ATOM 853 O O . LYS A 1 99 ? 0.750 3.510 4.535 1.00 90.06 99 LYS A O 1
ATOM 858 N N . PHE A 1 100 ? 1.120 2.148 2.785 1.00 87.00 100 PHE A N 1
ATOM 859 C CA . PHE A 1 100 ? 0.100 1.173 3.160 1.00 87.00 100 PHE A CA 1
ATOM 860 C C . PHE A 1 100 ? 0.363 0.519 4.519 1.00 87.00 100 PHE A C 1
ATOM 862 O O . PHE A 1 100 ? -0.527 0.512 5.371 1.00 87.00 100 PHE A O 1
ATOM 869 N N . ILE A 1 101 ? 1.583 0.027 4.759 1.00 88.06 101 ILE A N 1
ATOM 870 C CA . ILE A 1 101 ? 1.960 -0.576 6.047 1.00 88.06 101 ILE A CA 1
ATOM 871 C C . ILE A 1 101 ? 1.759 0.434 7.184 1.00 88.06 101 ILE A C 1
ATOM 873 O O . ILE A 1 101 ? 1.169 0.099 8.210 1.00 88.06 101 ILE A O 1
ATOM 877 N N . SER A 1 102 ? 2.168 1.690 6.988 1.00 90.69 102 SER A N 1
ATOM 878 C CA . SER A 1 102 ? 1.996 2.749 7.989 1.00 90.69 102 SER A CA 1
ATOM 879 C C . SER A 1 102 ? 0.521 3.032 8.309 1.00 90.69 102 SER A C 1
ATOM 881 O O . SER A 1 102 ? 0.130 3.097 9.483 1.00 90.69 102 SER A O 1
ATOM 883 N N . GLU A 1 103 ? -0.334 3.146 7.287 1.00 88.31 103 GLU A N 1
ATOM 884 C CA . GLU A 1 103 ? -1.782 3.311 7.468 1.00 88.31 103 GLU A CA 1
ATOM 885 C C . GLU A 1 103 ? -2.398 2.114 8.208 1.00 88.31 103 GLU A C 1
ATOM 887 O O . GLU A 1 103 ? -3.192 2.293 9.142 1.00 88.31 103 GLU A O 1
ATOM 892 N N . TYR A 1 104 ? -2.003 0.898 7.823 1.00 86.00 104 TYR A N 1
ATOM 893 C CA . TYR A 1 104 ? -2.466 -0.348 8.424 1.00 86.00 104 TYR A CA 1
ATOM 894 C C . TYR A 1 104 ? -2.084 -0.441 9.903 1.00 86.00 104 TYR A C 1
ATOM 896 O O . TYR A 1 104 ? -2.949 -0.660 10.756 1.00 86.00 104 TYR A O 1
ATOM 904 N N . GLU A 1 105 ? -0.814 -0.206 10.238 1.00 86.94 105 GLU A N 1
ATOM 905 C CA . GLU A 1 105 ? -0.333 -0.212 11.618 1.00 86.94 105 GLU A CA 1
ATOM 906 C C . GLU A 1 105 ? -1.056 0.820 12.478 1.00 86.94 105 GLU A C 1
ATOM 908 O O . GLU A 1 105 ? -1.420 0.539 13.623 1.00 86.94 105 GLU A O 1
ATOM 913 N N . THR A 1 106 ? -1.288 2.014 11.934 1.00 87.62 106 THR A N 1
ATOM 914 C CA . THR A 1 106 ? -1.966 3.094 12.654 1.00 87.62 106 THR A CA 1
ATOM 915 C C . THR A 1 106 ? -3.413 2.719 12.965 1.00 87.62 106 THR A C 1
ATOM 917 O O . THR A 1 106 ? -3.872 2.904 14.098 1.00 87.62 106 THR A O 1
ATOM 920 N N . LYS A 1 107 ? -4.140 2.148 11.995 1.00 83.75 107 LYS A N 1
ATOM 921 C CA . LYS A 1 107 ? -5.499 1.634 12.224 1.00 83.75 107 LYS A CA 1
ATOM 922 C C . LYS A 1 107 ? -5.501 0.469 13.214 1.00 83.75 107 LYS A C 1
ATOM 924 O O . LYS A 1 107 ? -6.275 0.494 14.168 1.00 83.75 107 LYS A O 1
ATOM 929 N N . SER A 1 108 ? -4.581 -0.484 13.059 1.00 83.25 108 SER A N 1
ATOM 930 C CA . SER A 1 108 ? -4.439 -1.638 13.954 1.00 83.25 108 SER A CA 1
ATOM 931 C C . SER A 1 108 ? -4.169 -1.214 15.404 1.00 83.25 108 SER A C 1
ATOM 933 O O . SER A 1 108 ? -4.796 -1.724 16.335 1.00 83.25 108 SER A O 1
ATOM 935 N N . LYS A 1 109 ? -3.288 -0.227 15.624 1.00 88.12 109 LYS A N 1
ATOM 936 C CA . LYS A 1 109 ? -3.007 0.343 16.954 1.00 88.12 109 LYS A CA 1
ATOM 937 C C . LYS A 1 109 ? -4.257 0.974 17.574 1.00 88.12 109 LYS A C 1
ATOM 939 O O . LYS A 1 109 ? -4.583 0.655 18.718 1.00 88.12 109 LYS A O 1
ATOM 944 N N . LYS A 1 110 ? -4.988 1.805 16.819 1.00 87.62 110 LYS A N 1
ATOM 945 C CA . LYS A 1 110 ? -6.245 2.428 17.284 1.00 87.62 110 LYS A CA 1
ATOM 946 C C . LYS A 1 110 ? -7.289 1.382 17.674 1.00 87.62 110 LYS A C 1
ATOM 948 O O . LYS A 1 110 ? -7.966 1.527 18.692 1.00 87.62 110 LYS A O 1
ATOM 953 N N . GLU A 1 111 ? -7.394 0.306 16.904 1.00 83.94 111 GLU A N 1
ATOM 954 C CA . GLU A 1 111 ? -8.345 -0.769 17.170 1.00 83.94 111 GLU A CA 1
ATOM 955 C C . GLU A 1 111 ? -7.968 -1.608 18.398 1.00 83.94 111 GLU A C 1
ATOM 957 O O . GLU A 1 111 ? -8.818 -1.893 19.248 1.00 83.94 111 GLU A O 1
ATOM 962 N N . LYS A 1 112 ? -6.679 -1.927 18.572 1.00 85.12 112 LYS A N 1
ATOM 963 C CA . LYS A 1 112 ? -6.170 -2.562 19.799 1.00 85.12 112 LYS A CA 1
ATOM 964 C C . LYS A 1 112 ? -6.441 -1.699 21.033 1.00 85.12 112 LYS A C 1
ATOM 966 O O . LYS A 1 112 ? -6.870 -2.223 22.061 1.00 85.12 112 LYS A O 1
ATOM 971 N N . GLU A 1 113 ? -6.249 -0.386 20.935 1.00 89.69 113 GLU A N 1
ATOM 972 C CA . GLU A 1 113 ? -6.510 0.542 22.037 1.00 89.69 113 GLU A CA 1
ATOM 973 C C . GLU A 1 113 ? -8.005 0.624 22.389 1.00 89.69 113 GLU A C 1
ATOM 975 O O . GLU A 1 113 ? -8.366 0.550 23.569 1.00 89.69 113 GLU A O 1
ATOM 980 N N . LYS A 1 114 ? -8.885 0.712 21.380 1.00 88.62 114 LYS A N 1
ATOM 981 C CA . LYS A 1 114 ? -10.347 0.660 21.559 1.00 88.62 114 LYS A CA 1
ATOM 982 C C . LYS A 1 114 ? -10.757 -0.632 22.273 1.00 88.62 114 LYS A C 1
ATOM 984 O O . LYS A 1 114 ? -11.430 -0.575 23.303 1.00 88.62 114 LYS A O 1
ATOM 989 N N . ASN A 1 115 ? -10.264 -1.779 21.804 1.00 81.81 115 ASN A N 1
ATOM 990 C CA . ASN A 1 115 ? -10.542 -3.086 22.404 1.00 81.81 115 ASN A CA 1
ATOM 991 C C . ASN A 1 115 ? -10.047 -3.182 23.858 1.00 81.81 115 ASN A C 1
ATOM 993 O O . ASN A 1 115 ? -10.770 -3.667 24.731 1.00 81.81 115 ASN A O 1
ATOM 997 N N . ALA A 1 116 ? -8.849 -2.673 24.157 1.00 87.94 116 ALA A N 1
ATOM 998 C CA . ALA A 1 116 ? -8.315 -2.654 25.519 1.00 87.94 116 ALA A CA 1
ATOM 999 C C . ALA A 1 116 ? -9.155 -1.771 26.463 1.00 87.94 116 ALA A C 1
ATOM 1001 O O . ALA A 1 116 ? -9.415 -2.151 27.611 1.00 87.94 116 ALA A O 1
ATOM 1002 N N . LYS A 1 117 ? -9.621 -0.607 25.990 1.00 90.19 117 LYS A N 1
ATOM 1003 C CA . LYS A 1 117 ? -10.517 0.289 26.743 1.00 90.19 117 LYS A CA 1
ATOM 1004 C C . LYS A 1 117 ? -11.863 -0.377 27.035 1.00 90.19 117 LYS A C 1
ATOM 1006 O O . LYS A 1 117 ? -12.325 -0.344 28.179 1.00 90.19 117 LYS A O 1
ATOM 1011 N N . GLU A 1 118 ? -12.461 -1.033 26.042 1.00 87.12 118 GLU A N 1
ATOM 1012 C CA . GLU A 1 118 ? -13.722 -1.765 26.206 1.00 87.12 118 GLU A CA 1
ATOM 1013 C C . GLU A 1 118 ? -13.588 -2.933 27.195 1.00 87.12 118 GLU A C 1
ATOM 1015 O O . GLU A 1 118 ? -14.432 -3.093 28.083 1.00 87.12 118 GLU A O 1
ATOM 1020 N N . GLN A 1 119 ? -12.495 -3.702 27.121 1.00 84.19 119 GLN A N 1
ATOM 1021 C CA . GLN A 1 119 ? -12.214 -4.781 28.073 1.00 84.19 119 GLN A CA 1
ATOM 1022 C C . GLN A 1 119 ? -12.048 -4.259 29.505 1.00 84.19 119 GLN A C 1
ATOM 1024 O O . GLN A 1 119 ? -12.645 -4.814 30.433 1.00 84.19 119 GLN A O 1
ATOM 1029 N N . LYS A 1 120 ? -11.297 -3.167 29.704 1.00 90.94 120 LYS A N 1
ATOM 1030 C CA . LYS A 1 120 ? -11.148 -2.537 31.028 1.00 90.94 120 LYS A CA 1
ATOM 1031 C C . LYS A 1 120 ? -12.500 -2.090 31.589 1.00 90.94 120 LYS A C 1
ATOM 1033 O O . LYS A 1 120 ? -12.814 -2.405 32.738 1.00 90.94 120 LYS A O 1
ATOM 1038 N N . GLN A 1 121 ? -13.338 -1.429 30.787 1.00 88.88 121 GLN A N 1
ATOM 1039 C CA . GLN A 1 121 ? -14.687 -1.044 31.221 1.00 88.88 121 GLN A CA 1
ATOM 1040 C C . GLN A 1 121 ? -15.562 -2.256 31.566 1.00 88.88 121 GLN A C 1
ATOM 1042 O O . GLN A 1 121 ? -16.295 -2.224 32.559 1.00 88.88 121 GLN A O 1
ATOM 1047 N N . ALA A 1 122 ? -15.494 -3.334 30.782 1.00 84.88 122 ALA A N 1
ATOM 1048 C CA . ALA A 1 122 ? -16.233 -4.560 31.066 1.00 84.88 122 ALA A CA 1
ATOM 1049 C C . ALA A 1 122 ? -15.802 -5.183 32.405 1.00 84.88 122 ALA A C 1
ATOM 1051 O O . ALA A 1 122 ? -16.657 -5.538 33.221 1.00 84.88 122 ALA A O 1
ATOM 1052 N N . GLN A 1 123 ? -14.495 -5.240 32.683 1.00 88.94 123 GLN A N 1
ATOM 1053 C CA . GLN A 1 123 ? -13.973 -5.741 33.957 1.00 88.94 123 GLN A CA 1
ATOM 1054 C C . GLN A 1 123 ? -14.424 -4.891 35.152 1.00 88.94 123 GLN A C 1
ATOM 1056 O O . GLN A 1 123 ? -14.807 -5.450 36.184 1.00 88.94 123 GLN A O 1
ATOM 1061 N N . ILE A 1 124 ? -14.432 -3.559 35.023 1.00 91.88 124 ILE A N 1
ATOM 1062 C CA . ILE A 1 124 ? -14.932 -2.653 36.071 1.00 91.88 124 ILE A CA 1
ATOM 1063 C C . ILE A 1 124 ? -16.406 -2.952 36.367 1.00 91.88 124 ILE A C 1
ATOM 1065 O O . ILE A 1 124 ? -16.761 -3.206 37.520 1.00 91.88 124 ILE A O 1
ATOM 1069 N N . LYS A 1 125 ? -17.250 -3.038 35.331 1.00 89.38 125 LYS A N 1
ATOM 1070 C CA . LYS A 1 125 ? -18.682 -3.358 35.477 1.00 89.38 125 LYS A CA 1
ATOM 1071 C C . LYS A 1 125 ? -18.910 -4.713 36.159 1.00 89.38 125 LYS A C 1
ATOM 1073 O O . LYS A 1 125 ? -19.821 -4.847 36.979 1.00 89.38 125 LYS A O 1
ATOM 1078 N N . ILE A 1 126 ? -18.082 -5.717 35.861 1.00 91.31 126 ILE A N 1
ATOM 1079 C CA . ILE A 1 126 ? -18.140 -7.033 36.518 1.00 91.31 126 ILE A CA 1
ATOM 1080 C C . ILE A 1 126 ? -17.767 -6.919 38.001 1.00 91.31 126 ILE A C 1
ATOM 1082 O O . ILE A 1 126 ? -18.494 -7.439 38.852 1.00 91.31 126 ILE A O 1
ATOM 1086 N N . LYS A 1 127 ? -16.670 -6.222 38.330 1.00 92.19 127 LYS A N 1
ATOM 1087 C CA . LYS A 1 127 ? -16.233 -6.006 39.720 1.00 92.19 127 LYS A CA 1
ATOM 1088 C C . LYS A 1 127 ? -17.294 -5.257 40.532 1.00 92.19 127 LYS A C 1
ATOM 1090 O O . LYS A 1 127 ? -17.597 -5.660 41.654 1.00 92.19 127 LYS A O 1
ATOM 1095 N N . GLU A 1 128 ? -17.917 -4.227 39.964 1.00 92.31 128 GLU A N 1
ATOM 1096 C CA . GLU A 1 128 ? -19.012 -3.498 40.614 1.00 92.31 128 GLU A CA 1
ATOM 1097 C C . GLU A 1 128 ? -20.246 -4.372 40.848 1.00 92.31 128 GLU A C 1
ATOM 1099 O O . GLU A 1 128 ? -20.793 -4.375 41.953 1.00 92.31 128 GLU A O 1
ATOM 1104 N N . LYS A 1 129 ? -20.667 -5.162 39.848 1.00 91.06 129 LYS A N 1
ATOM 1105 C CA . LYS A 1 129 ? -21.774 -6.116 40.016 1.00 91.06 129 LYS A CA 1
ATOM 1106 C C . LYS A 1 129 ? -21.479 -7.133 41.118 1.00 91.06 129 LYS A C 1
ATOM 1108 O O . LYS A 1 129 ? -22.365 -7.395 41.931 1.00 91.06 129 LYS A O 1
ATOM 1113 N N . LYS A 1 130 ? -20.254 -7.672 41.186 1.00 91.56 130 LYS A N 1
ATOM 1114 C CA . LYS A 1 130 ? -19.837 -8.588 42.263 1.00 91.56 130 LYS A CA 1
ATOM 1115 C C . LYS A 1 130 ? -19.925 -7.913 43.636 1.00 91.56 130 LYS A C 1
ATOM 1117 O O . LYS A 1 130 ? -20.589 -8.454 44.516 1.00 91.56 130 LYS A O 1
ATOM 1122 N N . LYS A 1 131 ? -19.384 -6.696 43.791 1.00 91.81 131 LYS A N 1
ATOM 1123 C CA . LYS A 1 131 ? -19.485 -5.919 45.045 1.00 91.81 131 LYS A CA 1
ATOM 1124 C C . LYS A 1 131 ? -20.937 -5.665 45.465 1.00 91.81 131 LYS A C 1
ATOM 1126 O O . LYS A 1 131 ? -21.261 -5.772 46.645 1.00 91.81 131 LYS A O 1
ATOM 1131 N N . ARG A 1 132 ? -21.830 -5.337 44.523 1.00 90.25 132 ARG A N 1
ATOM 1132 C CA . ARG A 1 132 ? -23.263 -5.136 44.815 1.00 90.25 132 ARG A CA 1
ATOM 1133 C C . ARG A 1 132 ? -23.936 -6.429 45.280 1.00 90.25 132 ARG A C 1
ATOM 1135 O O . ARG A 1 132 ? -24.654 -6.396 46.276 1.00 90.25 132 ARG A O 1
ATOM 1142 N N . LYS A 1 133 ? -23.667 -7.559 44.613 1.00 90.44 133 LYS A N 1
ATOM 1143 C CA . LYS A 1 133 ? -24.178 -8.880 45.023 1.00 90.44 133 LYS A CA 1
ATOM 1144 C C . LYS A 1 133 ? -23.696 -9.269 46.423 1.00 90.44 133 LYS A C 1
ATOM 1146 O O . LYS A 1 133 ? -24.492 -9.739 47.227 1.00 90.44 133 LYS A O 1
ATOM 1151 N N . GLU A 1 134 ? -22.429 -9.015 46.735 1.00 89.94 134 GLU A N 1
ATOM 1152 C CA . GLU A 1 134 ? -21.858 -9.300 48.054 1.00 89.94 134 GLU A CA 1
ATOM 1153 C C . GLU A 1 134 ? -22.495 -8.440 49.158 1.00 89.94 134 GLU A C 1
ATOM 1155 O O . GLU A 1 134 ? -22.909 -8.967 50.190 1.00 89.94 134 GLU A O 1
ATOM 1160 N N . LYS A 1 135 ? -22.653 -7.126 48.927 1.00 89.69 135 LYS A N 1
ATOM 1161 C CA . LYS A 1 135 ? -23.352 -6.223 49.860 1.00 89.69 135 LYS A CA 1
ATOM 1162 C C . LYS A 1 135 ? -24.795 -6.664 50.104 1.00 89.69 135 LYS A C 1
ATOM 1164 O O . LYS A 1 135 ? -25.242 -6.678 51.248 1.00 89.69 135 LYS A O 1
ATOM 1169 N N . HIS A 1 136 ? -25.508 -7.032 49.040 1.00 85.19 136 HIS A N 1
ATOM 1170 C CA . HIS A 1 136 ? -26.880 -7.519 49.137 1.00 85.19 136 HIS A CA 1
ATOM 1171 C C . HIS A 1 136 ? -26.957 -8.816 49.951 1.00 85.19 136 HIS A C 1
ATOM 1173 O O . HIS A 1 136 ? -27.763 -8.904 50.871 1.00 85.19 136 HIS A O 1
ATOM 1179 N N . SER A 1 137 ? -26.067 -9.778 49.685 1.00 88.44 137 SER A N 1
ATOM 1180 C CA . SER A 1 137 ? -25.975 -11.038 50.435 1.00 88.44 137 SER A CA 1
ATOM 1181 C C . SER A 1 137 ? -25.705 -10.810 51.929 1.00 88.44 137 SER A C 1
ATOM 1183 O O . SER A 1 137 ? -26.425 -11.329 52.781 1.00 88.44 137 SER A O 1
ATOM 1185 N N . LYS A 1 138 ? -24.744 -9.937 52.266 1.00 89.62 138 LYS A N 1
ATOM 1186 C CA . LYS A 1 138 ? -24.452 -9.548 53.659 1.00 89.62 138 LYS A CA 1
ATOM 1187 C C . LYS A 1 138 ? -25.664 -8.920 54.354 1.00 89.62 138 LYS A C 1
ATOM 1189 O O . LYS A 1 138 ? -25.931 -9.236 55.512 1.00 89.62 138 LYS A O 1
ATOM 1194 N N . LYS A 1 139 ? -26.409 -8.053 53.657 1.00 87.75 139 LYS A N 1
ATOM 1195 C CA . LYS A 1 139 ? -27.627 -7.424 54.194 1.00 87.75 139 LYS A CA 1
ATOM 1196 C C . LYS A 1 139 ? -28.715 -8.468 54.473 1.00 87.75 139 LYS A C 1
ATOM 1198 O O . LYS A 1 139 ? -29.275 -8.466 55.564 1.00 87.75 139 LYS A O 1
ATOM 1203 N N . LEU A 1 140 ? -28.928 -9.394 53.539 1.00 83.38 140 LEU A N 1
ATOM 1204 C CA . LEU A 1 140 ? -29.907 -10.478 53.654 1.00 83.38 140 LEU A CA 1
ATOM 1205 C C . LEU A 1 140 ? -29.586 -11.429 54.815 1.00 83.38 140 LEU A C 1
ATOM 1207 O O . LEU A 1 140 ? -30.475 -11.788 55.581 1.00 83.38 140 LEU A O 1
ATOM 1211 N N . ASN A 1 141 ? -28.311 -11.783 55.003 1.00 82.56 141 ASN A N 1
ATOM 1212 C CA . ASN A 1 141 ? -27.886 -12.613 56.134 1.00 82.56 141 ASN A CA 1
ATOM 1213 C C . ASN A 1 141 ? -28.069 -11.901 57.480 1.00 82.56 141 ASN A C 1
ATOM 1215 O O . ASN A 1 141 ? -28.503 -12.525 58.445 1.00 82.56 141 ASN A O 1
ATOM 1219 N N . LYS A 1 142 ? -27.794 -10.592 57.550 1.00 87.25 142 LYS A N 1
ATOM 1220 C CA . LYS A 1 142 ? -28.029 -9.800 58.767 1.00 87.25 142 LYS A CA 1
ATOM 1221 C C . LYS A 1 142 ? -29.518 -9.726 59.119 1.00 87.25 142 LYS A C 1
ATOM 1223 O O . LYS A 1 142 ? -29.873 -9.797 60.290 1.00 87.25 142 LYS A O 1
ATOM 1228 N N . GLU A 1 143 ? -30.381 -9.608 58.115 1.00 78.25 143 GLU A N 1
ATOM 1229 C CA . GLU A 1 143 ? -31.835 -9.573 58.292 1.00 78.25 143 GLU A CA 1
ATOM 1230 C C . GLU A 1 143 ? -32.399 -10.935 58.719 1.00 78.25 143 GLU A C 1
ATOM 1232 O O . GLU A 1 143 ? -33.196 -10.999 59.652 1.00 78.25 143 GLU A O 1
ATOM 1237 N N . LYS A 1 144 ? -31.916 -12.035 58.122 1.00 83.75 144 LYS A N 1
ATOM 1238 C CA . LYS A 1 144 ? -32.240 -13.399 58.572 1.00 83.75 144 LYS A CA 1
ATOM 1239 C C . LYS A 1 144 ? -31.830 -13.638 60.026 1.00 83.75 144 LYS A C 1
ATOM 1241 O O . LYS A 1 144 ? -32.605 -14.219 60.776 1.00 83.75 144 LYS A O 1
ATOM 1246 N N . LYS A 1 145 ? -30.645 -13.166 60.432 1.00 81.56 145 LYS A N 1
ATOM 1247 C CA . LYS A 1 145 ? -30.161 -13.315 61.812 1.00 81.56 145 LYS A CA 1
ATOM 1248 C C . LYS A 1 145 ? -31.041 -12.557 62.813 1.00 81.56 145 LYS A C 1
ATOM 1250 O O . LYS A 1 145 ? -31.453 -13.145 63.800 1.00 81.56 145 LYS A O 1
ATOM 1255 N N . LYS A 1 146 ? -31.424 -11.313 62.497 1.00 78.56 146 LYS A N 1
ATOM 1256 C CA . LYS A 1 146 ? -32.372 -10.539 63.318 1.00 78.56 146 LYS A CA 1
ATOM 1257 C C . LYS A 1 146 ? -33.737 -11.215 63.451 1.00 78.56 146 LYS A C 1
ATOM 1259 O O . LYS A 1 146 ? -34.285 -11.241 64.540 1.00 78.56 146 LYS A O 1
ATOM 1264 N N . LYS A 1 147 ? -34.288 -11.761 62.360 1.00 77.56 147 LYS A N 1
ATOM 1265 C CA . LYS A 1 147 ? -35.571 -12.483 62.416 1.00 77.56 147 LYS A CA 1
ATOM 1266 C C . LYS A 1 147 ? -35.496 -13.744 63.287 1.00 77.56 147 LYS A C 1
ATOM 1268 O O . LYS A 1 147 ? -36.467 -14.041 63.964 1.00 77.56 147 LYS A O 1
ATOM 1273 N N . LYS A 1 148 ? -34.355 -14.443 63.291 1.00 76.75 148 LYS A N 1
ATOM 1274 C CA . LYS A 1 148 ? -34.123 -15.613 64.156 1.00 76.75 148 LYS A CA 1
ATOM 1275 C C . LYS A 1 148 ? -34.019 -15.229 65.636 1.00 76.75 148 LYS A C 1
ATOM 1277 O O . LYS A 1 148 ? -34.622 -15.889 66.466 1.00 76.75 148 LYS A O 1
ATOM 1282 N N . GLU A 1 149 ? -33.309 -14.143 65.945 1.00 70.62 149 GLU A N 1
ATOM 1283 C CA . GLU A 1 149 ? -33.206 -13.617 67.317 1.00 70.62 149 GLU A CA 1
ATOM 1284 C C . GLU A 1 149 ? -34.580 -13.174 67.854 1.00 70.62 149 GLU A C 1
ATOM 1286 O O . GLU A 1 149 ? -34.909 -13.479 68.993 1.00 70.62 149 GLU A O 1
ATOM 1291 N N . ILE A 1 150 ? -35.418 -12.542 67.020 1.00 66.94 150 ILE A N 1
ATOM 1292 C CA . ILE A 1 150 ? -36.793 -12.163 67.396 1.00 66.94 150 ILE A CA 1
ATOM 1293 C C . ILE A 1 150 ? -37.656 -13.406 67.673 1.00 66.94 150 ILE A C 1
ATOM 1295 O O . ILE A 1 150 ? -38.318 -13.455 68.705 1.00 66.94 150 ILE A O 1
ATOM 1299 N N . SER A 1 151 ? -37.600 -14.438 66.818 1.00 68.50 151 SER A N 1
ATOM 1300 C CA . SER A 1 151 ? -38.377 -15.669 67.043 1.00 68.50 151 SER A CA 1
ATOM 1301 C C . SER A 1 151 ? -37.931 -16.451 68.282 1.00 68.50 151 SER A C 1
ATOM 1303 O O . SER A 1 151 ? -38.755 -17.086 68.927 1.00 68.50 151 SER A O 1
ATOM 1305 N N . GLU A 1 152 ? -36.637 -16.412 68.621 1.00 59.88 152 GLU A N 1
ATOM 1306 C CA . GLU A 1 152 ? -36.115 -17.047 69.840 1.00 59.88 152 GLU A CA 1
ATOM 1307 C C . GLU A 1 152 ? -36.588 -16.284 71.093 1.00 59.88 152 GLU A C 1
ATOM 1309 O O . GLU A 1 152 ? -37.046 -16.911 72.045 1.00 59.88 152 GLU A O 1
ATOM 1314 N N . SER A 1 153 ? -36.618 -14.945 71.061 1.00 59.06 153 SER A N 1
ATOM 1315 C CA . SER A 1 153 ? -37.144 -14.132 72.171 1.00 59.06 153 SER A CA 1
ATOM 1316 C C . SER A 1 153 ? -38.669 -14.189 72.346 1.00 59.06 153 SER A C 1
ATOM 1318 O O . SER A 1 153 ? -39.162 -13.995 73.453 1.00 59.06 153 SER A O 1
ATOM 1320 N N . GLU A 1 154 ? -39.431 -14.472 71.285 1.00 54.53 154 GLU A N 1
ATOM 1321 C CA . GLU A 1 154 ? -40.885 -14.685 71.378 1.00 54.53 154 GLU A CA 1
ATOM 1322 C C . GLU A 1 154 ? -41.222 -16.073 71.953 1.00 54.53 154 GLU A C 1
ATOM 1324 O O . GLU A 1 154 ? -42.225 -16.216 72.645 1.00 54.53 154 GLU A O 1
ATOM 1329 N N . SER A 1 155 ? -40.353 -17.077 71.767 1.00 51.25 155 SER A N 1
ATOM 1330 C CA . SER A 1 155 ? -40.529 -18.410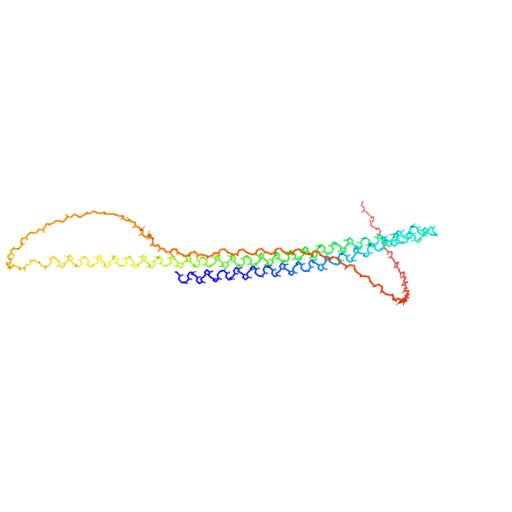 72.367 1.00 51.25 155 SER A CA 1
ATOM 1331 C C . SER A 1 155 ? -40.187 -18.498 73.862 1.00 51.25 155 SER A C 1
ATOM 1333 O O . SER A 1 155 ? -40.583 -19.457 74.516 1.00 51.25 155 SER A O 1
ATOM 1335 N N . GLU A 1 156 ? -39.493 -17.502 74.424 1.00 50.25 156 GLU A N 1
ATOM 1336 C CA . GLU A 1 156 ? -39.191 -17.436 75.865 1.00 50.25 156 GLU A CA 1
ATOM 1337 C C . GLU A 1 156 ? -40.295 -16.738 76.685 1.00 50.25 156 GLU A C 1
ATOM 1339 O O . GLU A 1 156 ? -40.223 -16.730 77.912 1.00 50.25 156 GLU A O 1
ATOM 1344 N N . ASN A 1 157 ? -41.336 -16.192 76.039 1.00 45.78 157 ASN A N 1
ATOM 1345 C CA . ASN A 1 157 ? -42.392 -15.415 76.704 1.00 45.78 157 ASN A CA 1
ATOM 1346 C C . ASN A 1 157 ? -43.787 -16.077 76.691 1.00 45.78 157 ASN A C 1
ATOM 1348 O O . ASN A 1 157 ? -44.753 -15.481 77.162 1.00 45.78 157 ASN A O 1
ATOM 1352 N N . GLU A 1 158 ? -43.900 -17.316 76.207 1.00 47.28 158 GLU A N 1
ATOM 1353 C CA . GLU A 1 158 ? -45.110 -18.143 76.316 1.00 47.28 158 GLU A CA 1
ATOM 1354 C C . GLU A 1 158 ? -44.812 -19.410 77.131 1.00 47.28 158 GLU A C 1
ATOM 1356 O O . GLU A 1 158 ? -44.707 -20.516 76.607 1.00 47.28 158 GLU A O 1
ATOM 1361 N N . SER A 1 159 ? -44.651 -19.260 78.447 1.00 46.94 159 SER A N 1
ATOM 1362 C CA . SER A 1 159 ? -44.693 -20.403 79.368 1.00 46.94 159 SER A CA 1
ATOM 1363 C C . SER A 1 159 ? -45.480 -20.077 80.632 1.00 46.94 159 SER A C 1
ATOM 1365 O O . SER A 1 159 ? -44.964 -20.133 81.733 1.00 46.94 159 SER A O 1
ATOM 1367 N N . GLU A 1 160 ? -46.760 -19.747 80.468 1.00 48.31 160 GLU A N 1
ATOM 1368 C CA . GLU A 1 160 ? -47.758 -19.888 81.533 1.00 48.31 160 GLU A CA 1
ATOM 1369 C C . GLU A 1 160 ? -49.162 -19.901 80.910 1.00 48.31 160 GLU A C 1
ATOM 1371 O O . GLU A 1 160 ? -49.790 -18.871 80.695 1.00 48.31 160 GLU A O 1
ATOM 1376 N N . THR A 1 161 ? -49.648 -21.086 80.537 1.00 46.56 161 THR A N 1
ATOM 1377 C CA . THR A 1 161 ? -51.060 -21.474 80.699 1.00 46.56 161 THR A CA 1
ATOM 1378 C C . THR A 1 161 ? -51.212 -22.975 80.466 1.00 46.56 161 THR A C 1
ATOM 1380 O O . THR A 1 161 ? -51.058 -23.510 79.372 1.00 46.56 161 THR A O 1
ATOM 1383 N N . ASP A 1 162 ? -51.501 -23.640 81.574 1.00 45.50 162 ASP A N 1
ATOM 1384 C CA . ASP A 1 162 ? -51.952 -25.012 81.724 1.00 45.50 162 ASP A CA 1
ATOM 1385 C C . ASP A 1 162 ? -53.370 -25.168 81.150 1.00 45.50 162 ASP A C 1
ATOM 1387 O O . ASP A 1 162 ? -54.277 -24.499 81.636 1.00 45.50 162 ASP A O 1
ATOM 1391 N N . THR A 1 163 ? -53.593 -26.021 80.139 1.00 43.94 163 THR A N 1
ATOM 1392 C CA . THR A 1 163 ? -54.792 -26.884 80.069 1.00 43.94 163 THR A CA 1
ATOM 1393 C C . THR A 1 163 ? -54.605 -28.045 79.077 1.00 43.94 163 THR A C 1
ATOM 1395 O O . THR A 1 163 ? -54.187 -27.889 77.933 1.00 43.94 163 THR A O 1
ATOM 1398 N N . GLN A 1 164 ? -54.985 -29.226 79.553 1.00 51.56 164 GLN A N 1
ATOM 1399 C CA . GLN A 1 164 ? -54.959 -30.556 78.948 1.00 51.56 164 GLN A CA 1
ATOM 1400 C C . GLN A 1 164 ? -55.535 -30.684 77.520 1.00 51.56 164 GLN A C 1
ATOM 1402 O O . GLN A 1 164 ? -56.662 -30.264 77.253 1.00 51.56 164 GLN A O 1
ATOM 1407 N N . ARG A 1 165 ? -54.861 -31.468 76.659 1.00 38.59 165 ARG A N 1
ATOM 1408 C CA . ARG A 1 165 ? -55.540 -32.362 75.702 1.00 38.59 165 ARG A CA 1
ATOM 1409 C C . ARG A 1 165 ? -54.674 -33.564 75.298 1.00 38.59 165 ARG A C 1
ATOM 1411 O O . ARG A 1 165 ? -53.464 -33.475 75.153 1.00 38.59 165 ARG A O 1
ATOM 1418 N N . THR A 1 166 ? -55.375 -34.682 75.180 1.00 44.09 166 THR A N 1
ATOM 1419 C CA . THR A 1 166 ? -55.016 -36.104 75.034 1.00 44.09 166 THR A CA 1
ATOM 1420 C C . THR A 1 166 ? -54.063 -36.503 73.893 1.00 44.09 166 THR A C 1
ATOM 1422 O O . THR A 1 166 ? -53.935 -35.763 72.919 1.00 44.09 166 THR A O 1
ATOM 1425 N N . PRO A 1 167 ? -53.466 -37.717 73.959 1.00 51.59 167 PRO A N 1
ATOM 1426 C CA . PRO A 1 167 ? -52.443 -38.176 73.025 1.00 51.59 167 PRO A CA 1
ATOM 1427 C C . PRO A 1 167 ? -53.047 -38.787 71.755 1.00 51.59 167 PRO A C 1
ATOM 1429 O O . PRO A 1 167 ? -54.051 -39.498 71.810 1.00 51.59 167 PRO A O 1
ATOM 1432 N N . ILE A 1 168 ? -52.374 -38.583 70.622 1.00 51.69 168 ILE A N 1
ATOM 1433 C CA . ILE A 1 168 ? -52.465 -39.481 69.468 1.00 51.69 168 ILE A CA 1
ATOM 1434 C C . ILE A 1 168 ? -51.074 -39.985 69.115 1.00 51.69 168 ILE A C 1
ATOM 1436 O O . ILE A 1 168 ? -50.075 -39.270 69.155 1.00 51.69 168 ILE A O 1
ATOM 1440 N N . THR A 1 169 ? -51.075 -41.276 68.849 1.00 39.00 169 THR A N 1
ATOM 1441 C CA . THR A 1 169 ? -49.977 -42.219 68.811 1.00 39.00 169 THR A CA 1
ATOM 1442 C C . THR A 1 169 ? -49.179 -42.128 67.507 1.00 39.00 169 THR A C 1
ATOM 1444 O O . THR A 1 169 ? -49.730 -41.962 66.426 1.00 39.00 169 THR A O 1
ATOM 1447 N N . SER A 1 170 ? -47.868 -42.260 67.685 1.00 45.72 170 SER A N 1
ATOM 1448 C CA . SER A 1 170 ? -46.752 -42.655 66.815 1.00 45.72 170 SER A CA 1
ATOM 1449 C C . SER A 1 170 ? -47.018 -43.160 65.388 1.00 45.72 170 SER A C 1
ATOM 1451 O O . SER A 1 170 ? -47.835 -44.050 65.200 1.00 45.72 170 SER A O 1
ATOM 1453 N N . THR A 1 171 ? -46.154 -42.738 64.452 1.00 41.72 171 THR A N 1
ATOM 1454 C CA . THR A 1 171 ? -45.084 -43.558 63.812 1.00 41.72 171 THR A CA 1
ATOM 1455 C C . THR A 1 171 ? -44.161 -42.602 63.025 1.00 41.72 171 THR A C 1
ATOM 1457 O O . THR A 1 171 ? -44.652 -41.861 62.182 1.00 41.72 171 THR A O 1
ATOM 1460 N N . SER A 1 172 ? -42.901 -42.361 63.432 1.00 42.62 172 SER A N 1
ATOM 1461 C CA . SER A 1 172 ? -41.664 -43.097 63.051 1.00 42.62 172 SER A CA 1
ATOM 1462 C C . SER A 1 172 ? -41.456 -43.187 61.532 1.00 42.62 172 SER A C 1
ATOM 1464 O O . SER A 1 172 ? -42.367 -43.615 60.842 1.00 42.62 172 SER A O 1
ATOM 1466 N N . SER A 1 173 ? -40.319 -42.927 60.891 1.00 42.22 173 SER A N 1
ATOM 1467 C CA . SER A 1 173 ? -38.962 -42.453 61.202 1.00 42.22 173 SER A CA 1
ATOM 1468 C C . SER A 1 173 ? -38.369 -42.130 59.814 1.00 42.22 173 SER A C 1
ATOM 1470 O O . SER A 1 173 ? -38.655 -42.832 58.852 1.00 42.22 173 SER A O 1
ATOM 1472 N N . ASN A 1 174 ? -37.754 -40.971 59.604 1.00 39.06 174 ASN A N 1
ATOM 1473 C CA . ASN A 1 174 ? -36.301 -40.768 59.569 1.00 39.06 174 ASN A CA 1
ATOM 1474 C C . ASN A 1 174 ? -35.506 -41.700 58.627 1.00 39.06 174 ASN A C 1
ATOM 1476 O O . ASN A 1 174 ? -35.493 -42.906 58.854 1.00 39.06 174 ASN A O 1
ATOM 1480 N N . SER A 1 175 ? -34.796 -41.103 57.656 1.00 40.03 175 SER A N 1
ATOM 1481 C CA . SER A 1 175 ? -33.457 -41.437 57.095 1.00 40.03 175 SER A CA 1
ATOM 1482 C C . SER A 1 175 ? -33.335 -40.711 55.736 1.00 40.03 175 SER A C 1
ATOM 1484 O O . SER A 1 175 ? -34.079 -41.044 54.826 1.00 40.03 175 SER A O 1
ATOM 1486 N N . ASN A 1 176 ? -32.687 -39.552 55.584 1.00 41.06 176 ASN A N 1
ATOM 1487 C CA . ASN A 1 176 ? -31.257 -39.220 55.648 1.00 41.06 176 ASN A CA 1
ATOM 1488 C C . ASN A 1 176 ? -30.467 -39.589 54.370 1.00 41.06 176 ASN A C 1
ATOM 1490 O O . ASN A 1 176 ? -30.669 -40.662 53.818 1.00 41.06 176 ASN A O 1
ATOM 1494 N N . SER A 1 177 ? -29.507 -38.707 54.042 1.00 41.47 177 SER A N 1
ATOM 1495 C CA . SER A 1 177 ? -28.312 -38.898 53.190 1.00 41.47 177 SER A CA 1
ATOM 1496 C C . SER A 1 177 ? -28.451 -38.754 51.653 1.00 41.47 177 SER A C 1
ATOM 1498 O O . SER A 1 177 ? -29.158 -39.513 51.008 1.00 41.47 177 SER A O 1
ATOM 1500 N N . GLU A 1 178 ? -27.715 -37.738 51.143 1.00 42.81 178 GLU A N 1
ATOM 1501 C CA . GLU A 1 178 ? -26.798 -37.752 49.970 1.00 42.81 178 GLU A CA 1
ATOM 1502 C C . GLU A 1 178 ? -27.361 -38.107 48.577 1.00 42.81 178 GLU A C 1
ATOM 1504 O O . GLU A 1 178 ? -28.350 -38.798 48.441 1.00 42.81 178 GLU A O 1
ATOM 1509 N N . ILE A 1 179 ? -26.810 -37.731 47.424 1.00 44.03 179 ILE A N 1
ATOM 1510 C CA . ILE A 1 179 ? -25.739 -36.859 46.920 1.00 44.03 179 ILE A CA 1
ATOM 1511 C C . ILE A 1 179 ? -25.832 -36.994 45.381 1.00 44.03 179 ILE A C 1
ATOM 1513 O O . ILE A 1 179 ? -26.334 -38.004 44.899 1.00 44.03 179 ILE A O 1
ATOM 1517 N N . SER A 1 180 ? -25.286 -36.022 44.643 1.00 43.53 180 SER A N 1
ATOM 1518 C CA . SER A 1 180 ? -24.850 -36.105 43.229 1.00 43.53 180 SER A CA 1
ATOM 1519 C C . SER A 1 180 ? -25.904 -36.324 42.121 1.00 43.53 180 SER A C 1
ATOM 1521 O O . SER A 1 180 ? -26.871 -37.049 42.281 1.00 43.53 180 SER A O 1
ATOM 1523 N N . GLN A 1 181 ? -25.886 -35.471 41.079 1.00 45.34 181 GLN A N 1
ATOM 1524 C CA . GLN A 1 181 ? -25.346 -35.729 39.717 1.00 45.34 181 GLN A CA 1
ATOM 1525 C C . GLN A 1 181 ? -26.040 -36.944 39.059 1.00 45.34 181 GLN A C 1
ATOM 1527 O O . GLN A 1 181 ? -26.103 -38.000 39.656 1.00 45.34 181 GLN A O 1
ATOM 1532 N N . GLU A 1 182 ? -26.633 -36.888 37.870 1.00 40.31 182 GLU A N 1
ATOM 1533 C CA . GLU A 1 182 ? -26.110 -36.409 36.591 1.00 40.31 182 GLU A CA 1
ATOM 1534 C C . GLU A 1 182 ? -27.260 -36.033 35.635 1.00 40.31 182 GLU A C 1
ATOM 1536 O O . GLU A 1 182 ? -28.438 -36.298 35.875 1.00 40.31 182 GLU A O 1
ATOM 1541 N N . SER A 1 183 ? -26.886 -35.352 34.559 1.00 68.25 183 SER A N 1
ATOM 1542 C CA . SER A 1 183 ? -27.697 -35.046 33.389 1.00 68.25 183 SER A CA 1
ATOM 1543 C C . SER A 1 183 ? -27.488 -36.104 32.308 1.00 68.25 183 SER A C 1
ATOM 1545 O O . SER A 1 183 ? -26.351 -36.257 31.887 1.00 68.25 183 SER A O 1
ATOM 1547 N N . ASP A 1 184 ? -28.573 -36.666 31.784 1.00 45.47 184 ASP A N 1
ATOM 1548 C CA . ASP A 1 184 ? -28.675 -37.342 30.480 1.00 45.47 184 ASP A CA 1
ATOM 1549 C C . ASP A 1 184 ? -30.084 -36.976 29.968 1.00 45.47 184 ASP A C 1
ATOM 1551 O O . ASP A 1 184 ? -31.068 -37.203 30.668 1.00 45.47 184 ASP A O 1
ATOM 1555 N N . PHE A 1 185 ? -30.341 -36.225 28.892 1.00 52.62 185 PHE A N 1
ATOM 1556 C CA . PHE A 1 185 ? -29.809 -36.235 27.526 1.00 52.62 185 PHE A CA 1
ATOM 1557 C C . PHE A 1 185 ? -29.644 -37.641 26.960 1.00 52.62 185 PHE A C 1
ATOM 1559 O O . PHE A 1 185 ? -28.642 -38.281 27.222 1.00 52.62 185 PHE A O 1
ATOM 1566 N N . GLU A 1 186 ? -30.624 -38.082 26.167 1.00 50.09 186 GLU A N 1
ATOM 1567 C CA . GLU A 1 186 ? -30.408 -38.694 24.849 1.00 50.09 186 GLU A CA 1
ATOM 1568 C C . GLU A 1 186 ? -31.745 -39.025 24.155 1.00 50.09 186 GLU A C 1
ATOM 1570 O O . GLU A 1 186 ? -32.773 -39.239 24.798 1.00 50.09 186 GLU A O 1
ATOM 1575 N N . SER A 1 187 ? -31.647 -39.139 22.826 1.00 47.62 187 SER A N 1
ATOM 1576 C CA . SER A 1 187 ? -32.600 -39.712 21.863 1.00 47.62 187 SER A CA 1
ATOM 1577 C C . SER A 1 187 ? -33.870 -38.935 21.490 1.00 47.62 187 SER A C 1
ATOM 1579 O O . SER A 1 187 ? -34.672 -38.546 22.325 1.00 47.62 187 SER A O 1
ATOM 1581 N N . SER A 1 188 ? -34.228 -38.792 20.212 1.00 49.75 188 SER A N 1
ATOM 1582 C CA . SER A 1 188 ? -33.620 -39.225 18.941 1.00 49.75 188 SER A CA 1
ATOM 1583 C C . SER A 1 188 ? -34.451 -38.616 17.800 1.00 49.75 188 SER A C 1
ATOM 1585 O O . SER A 1 188 ? -35.633 -38.330 17.993 1.00 49.75 188 SER A O 1
ATOM 1587 N N . GLY A 1 189 ? -33.872 -38.435 16.610 1.00 36.16 189 GLY A N 1
ATOM 1588 C CA . GLY A 1 189 ? -34.670 -38.106 15.424 1.00 36.16 189 GLY A CA 1
ATOM 1589 C C . GLY A 1 189 ? -33.892 -37.474 14.280 1.00 36.16 189 GLY A C 1
ATOM 1590 O O . GLY A 1 189 ? -34.041 -36.289 14.007 1.00 36.16 189 GLY A O 1
ATOM 1591 N N . SER A 1 190 ? -33.063 -38.284 13.628 1.00 48.34 190 SER A N 1
ATOM 1592 C CA . SER A 1 190 ? -32.315 -37.982 12.409 1.00 48.34 190 SER A CA 1
ATOM 1593 C C . SER A 1 190 ? -33.198 -37.523 11.241 1.00 48.34 190 SER A C 1
ATOM 1595 O O . SER A 1 190 ? -34.226 -38.137 10.966 1.00 48.34 190 SER A O 1
ATOM 1597 N N . ALA A 1 191 ? -32.713 -36.554 10.461 1.00 46.97 191 ALA A N 1
ATOM 1598 C CA . ALA A 1 191 ? -32.997 -36.482 9.029 1.00 46.97 191 ALA A CA 1
ATOM 1599 C C . ALA A 1 191 ? -31.777 -35.926 8.277 1.00 46.97 191 ALA A C 1
ATOM 1601 O O . ALA A 1 191 ? -31.319 -34.812 8.525 1.00 46.97 191 ALA A O 1
ATOM 1602 N N . SER A 1 192 ? -31.254 -36.777 7.396 1.00 46.09 192 SER A N 1
ATOM 1603 C CA . SER A 1 192 ? -30.187 -36.566 6.418 1.00 46.09 192 SER A CA 1
ATOM 1604 C C . SER A 1 192 ? -30.549 -35.573 5.312 1.00 46.09 192 SER A C 1
ATOM 1606 O O . SER A 1 192 ? -31.726 -35.419 4.991 1.00 46.09 192 SER A O 1
ATOM 1608 N N . ASN A 1 193 ? -29.500 -35.015 4.690 1.00 39.88 193 ASN A N 1
ATOM 1609 C CA . ASN A 1 193 ? -29.277 -34.752 3.249 1.00 39.88 193 ASN A CA 1
ATOM 1610 C C . ASN A 1 193 ? -28.530 -33.419 3.079 1.00 39.88 193 ASN A C 1
ATOM 1612 O O . ASN A 1 193 ? -28.844 -32.460 3.770 1.00 39.88 193 ASN A O 1
ATOM 1616 N N . THR A 1 194 ? -27.565 -33.206 2.191 1.00 51.50 194 THR A N 1
ATOM 1617 C CA . THR A 1 194 ? -26.725 -34.010 1.288 1.00 51.50 194 THR A CA 1
ATOM 1618 C C . THR A 1 194 ? -25.667 -33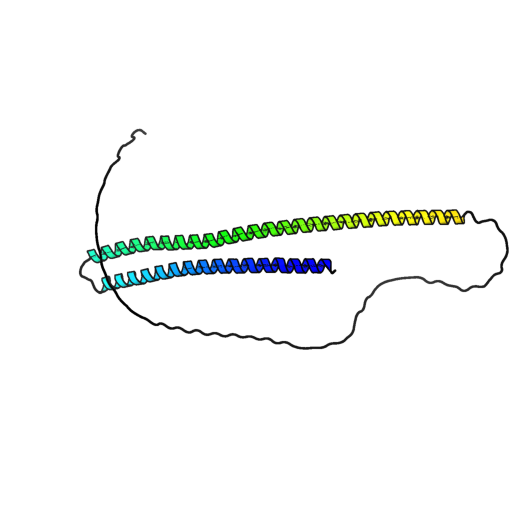.022 0.785 1.00 51.50 194 THR A C 1
ATOM 1620 O O . THR A 1 194 ? -25.952 -31.833 0.638 1.00 51.50 194 THR A O 1
ATOM 1623 N N . LEU A 1 195 ? -24.461 -33.517 0.513 1.00 50.38 195 LEU A N 1
ATOM 1624 C CA . LEU A 1 195 ? -23.401 -32.809 -0.203 1.00 50.38 195 LEU A CA 1
ATOM 1625 C C . LEU A 1 195 ? -23.876 -32.272 -1.559 1.00 50.38 195 LEU A C 1
ATOM 1627 O O . LEU A 1 195 ? -24.633 -32.934 -2.269 1.00 50.38 195 LEU A O 1
ATOM 1631 N N . SER A 1 196 ? -23.340 -31.124 -1.960 1.00 48.38 196 SER A N 1
ATOM 1632 C CA . SER A 1 196 ? -23.099 -30.808 -3.370 1.00 48.38 196 SER A CA 1
ATOM 1633 C C . SER A 1 196 ? -21.851 -29.941 -3.462 1.00 48.38 196 SER A C 1
ATOM 1635 O O . SER A 1 196 ? -21.873 -28.740 -3.204 1.00 48.38 196 SER A O 1
ATOM 1637 N N . GLU A 1 197 ? -20.751 -30.619 -3.768 1.00 43.62 197 GLU A N 1
ATOM 1638 C CA . GLU A 1 197 ? -19.563 -30.058 -4.393 1.00 43.62 197 GLU A CA 1
ATOM 1639 C C . GLU A 1 197 ? -19.942 -29.526 -5.779 1.00 43.62 197 GLU A C 1
ATOM 1641 O O . GLU A 1 197 ? -20.650 -30.199 -6.527 1.00 43.62 197 GLU A O 1
ATOM 1646 N N . THR A 1 198 ? -19.414 -28.367 -6.159 1.00 54.72 198 THR A N 1
ATOM 1647 C CA . THR A 1 198 ? -19.204 -28.047 -7.573 1.00 54.72 198 THR A CA 1
ATOM 1648 C C . THR A 1 198 ? -17.831 -27.417 -7.724 1.00 54.72 198 THR A C 1
ATOM 1650 O O . THR A 1 198 ? -17.637 -26.234 -7.443 1.00 54.72 198 THR A O 1
ATOM 1653 N N . ASN A 1 199 ? -16.890 -28.251 -8.166 1.00 46.44 199 ASN A N 1
ATOM 1654 C CA . ASN A 1 199 ? -15.729 -27.833 -8.937 1.00 46.44 199 ASN A CA 1
ATOM 1655 C C . ASN A 1 199 ? -16.203 -27.196 -10.244 1.00 46.44 199 ASN A C 1
ATOM 1657 O O . ASN A 1 199 ? -17.118 -27.699 -10.898 1.00 46.44 199 ASN A O 1
ATOM 1661 N N . SER A 1 200 ? -15.531 -26.134 -10.660 1.00 55.03 200 SER A N 1
ATOM 1662 C CA . SER A 1 200 ? -15.439 -25.751 -12.066 1.00 55.03 200 SER A CA 1
ATOM 1663 C C . SER A 1 200 ? -14.081 -25.095 -12.266 1.00 55.03 200 SER A C 1
ATOM 1665 O O . SER A 1 200 ? -13.902 -23.902 -12.036 1.00 55.03 200 SER A O 1
ATOM 1667 N N . GLU A 1 201 ? -13.113 -25.932 -12.628 1.00 49.34 201 GLU A N 1
ATOM 1668 C CA . GLU A 1 201 ? -11.978 -25.526 -13.446 1.00 49.34 201 GLU A CA 1
ATOM 1669 C C . GLU A 1 201 ? -12.505 -25.089 -14.816 1.00 49.34 201 GLU A C 1
ATOM 1671 O O . GLU A 1 201 ? -13.341 -25.768 -15.415 1.00 49.34 201 GLU A O 1
ATOM 1676 N N . SER A 1 202 ? -11.975 -23.990 -15.339 1.00 54.38 202 SER A N 1
ATOM 1677 C CA . SER A 1 202 ? -11.954 -23.750 -16.778 1.00 54.38 202 SER A CA 1
ATOM 1678 C C . SER A 1 202 ? -10.723 -22.924 -17.123 1.00 54.38 202 SER A C 1
ATOM 1680 O O . SER A 1 202 ? -10.674 -21.713 -16.904 1.00 54.38 202 SER A O 1
ATOM 1682 N N . SER A 1 203 ? -9.727 -23.631 -17.635 1.00 54.28 203 SER A N 1
ATOM 1683 C CA . SER A 1 203 ? -8.593 -23.123 -18.393 1.00 54.28 203 SER A CA 1
ATOM 1684 C C . SER A 1 203 ? -9.065 -22.629 -19.761 1.00 54.28 203 SER A C 1
ATOM 1686 O O . SER A 1 203 ? -9.867 -23.306 -20.404 1.00 54.28 203 SER A O 1
ATOM 1688 N N . SER A 1 204 ? -8.494 -21.533 -20.252 1.00 57.44 204 SER A N 1
ATOM 1689 C CA . SER A 1 204 ? -8.271 -21.341 -21.689 1.00 57.44 204 SER A CA 1
ATOM 1690 C C . SER A 1 204 ? -7.221 -20.255 -21.918 1.00 57.44 204 SER A C 1
ATOM 1692 O O . SER A 1 204 ? -7.478 -19.070 -21.709 1.00 57.44 204 SER A O 1
ATOM 1694 N N . GLU A 1 205 ? -6.044 -20.700 -22.353 1.00 52.94 205 GLU A N 1
ATOM 1695 C CA . GLU A 1 205 ? -5.139 -19.955 -23.227 1.00 52.94 205 GLU A CA 1
ATOM 1696 C C . GLU A 1 205 ? -5.884 -19.499 -24.490 1.00 52.94 205 GLU A C 1
ATOM 1698 O O . GLU A 1 205 ? -6.745 -20.237 -24.975 1.00 52.94 205 GLU A O 1
ATOM 1703 N N . SER A 1 206 ? -5.520 -18.344 -25.056 1.00 50.66 206 SER A N 1
ATOM 1704 C CA . SER A 1 206 ? -5.326 -18.166 -26.507 1.00 50.66 206 SER A CA 1
ATOM 1705 C C . SER A 1 206 ? -4.734 -16.792 -26.832 1.00 50.66 206 SER A C 1
ATOM 1707 O O . SER A 1 206 ? -5.228 -15.750 -26.412 1.00 50.66 206 SER A O 1
ATOM 1709 N N . SER A 1 207 ? -3.658 -16.875 -27.600 1.00 49.69 207 SER A N 1
ATOM 1710 C CA . SER A 1 207 ? -2.875 -15.881 -28.328 1.00 49.69 207 SER A CA 1
ATOM 1711 C C . SER A 1 207 ? -3.576 -15.311 -29.568 1.00 49.69 207 SER A C 1
ATOM 1713 O O . SER A 1 207 ? -4.292 -16.049 -30.241 1.00 49.69 207 SER A O 1
ATOM 1715 N N . SER A 1 208 ? -3.240 -14.067 -29.921 1.00 53.88 208 SER A N 1
ATOM 1716 C CA . SER A 1 208 ? -3.210 -13.493 -31.288 1.00 53.88 208 SER A CA 1
ATOM 1717 C C . SER A 1 208 ? -2.726 -12.038 -31.137 1.00 53.88 208 SER A C 1
ATOM 1719 O O . SER A 1 208 ? -3.414 -11.252 -30.489 1.00 53.88 208 SER A O 1
ATOM 1721 N N . GLU A 1 209 ? -1.475 -11.671 -31.444 1.00 50.16 209 GLU A N 1
ATOM 1722 C CA . GLU A 1 209 ? -0.970 -11.366 -32.799 1.00 50.16 209 GLU A CA 1
ATOM 1723 C C . GLU A 1 209 ? -2.054 -10.787 -33.712 1.00 50.16 209 GLU A C 1
ATOM 1725 O O . GLU A 1 209 ? -2.944 -11.517 -34.121 1.00 50.16 209 GLU A O 1
ATOM 1730 N N . GLU A 1 210 ? -1.982 -9.485 -34.001 1.00 58.12 210 GLU A N 1
ATOM 1731 C CA . GLU A 1 210 ? -2.118 -8.952 -35.359 1.00 58.12 210 GLU A CA 1
ATOM 1732 C C . GLU A 1 210 ? -1.601 -7.509 -35.419 1.00 58.12 210 GLU A C 1
ATOM 1734 O O . GLU A 1 210 ? -1.656 -6.737 -34.458 1.00 58.12 210 GLU A O 1
ATOM 1739 N N . SER A 1 211 ? -1.066 -7.204 -36.591 1.00 49.97 211 SER A N 1
ATOM 1740 C CA . SER A 1 211 ? -0.228 -6.066 -36.941 1.00 49.97 211 SER A CA 1
ATOM 1741 C C . SER A 1 211 ? -1.043 -5.025 -37.710 1.00 49.97 211 SER A C 1
ATOM 1743 O O . SER A 1 211 ? -1.930 -5.393 -38.473 1.00 49.97 211 SER A O 1
ATOM 1745 N N . SER A 1 212 ? -0.690 -3.746 -37.592 1.00 54.34 212 SER A N 1
ATOM 1746 C CA . SER A 1 212 ? -0.894 -2.724 -38.639 1.00 54.34 212 S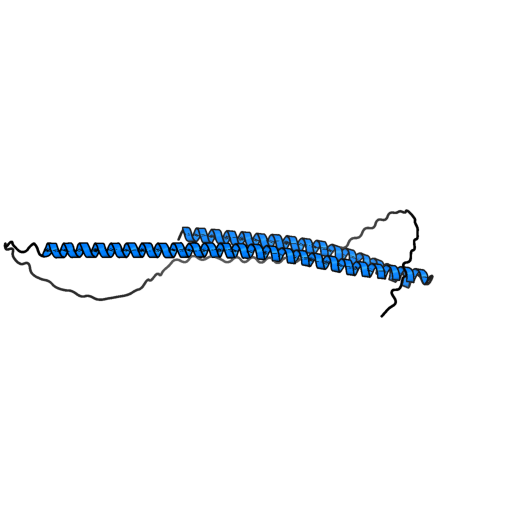ER A CA 1
ATOM 1747 C C . SER A 1 212 ? -0.103 -1.483 -38.214 1.00 54.34 212 SER A C 1
ATOM 1749 O O . SER A 1 212 ? -0.413 -0.890 -37.182 1.00 54.34 212 SER A O 1
ATOM 1751 N N . GLU A 1 213 ? 1.062 -1.202 -38.803 1.00 50.81 213 GLU A N 1
ATOM 1752 C CA . GLU A 1 213 ? 1.193 -0.380 -40.022 1.00 50.81 213 GLU A CA 1
ATOM 1753 C C . GLU A 1 213 ? 0.242 0.824 -40.004 1.00 50.81 213 GLU A C 1
ATOM 1755 O O . GLU A 1 213 ? -0.968 0.664 -40.118 1.00 50.81 213 GLU A O 1
ATOM 1760 N N . GLU A 1 214 ? 0.788 2.027 -39.821 1.00 55.44 214 GLU A N 1
ATOM 1761 C CA . GLU A 1 214 ? 0.770 3.061 -40.860 1.00 55.44 214 GLU A CA 1
ATOM 1762 C C . GLU A 1 214 ? 1.618 4.273 -40.446 1.00 55.44 214 GLU A C 1
ATOM 1764 O O . GLU A 1 214 ? 1.818 4.588 -39.271 1.00 55.44 214 GLU A O 1
ATOM 1769 N N . SER A 1 215 ? 2.150 4.905 -41.479 1.00 52.34 215 SER A N 1
ATOM 1770 C CA . SER A 1 215 ? 3.247 5.865 -41.490 1.00 52.34 215 SER A CA 1
ATOM 1771 C C . SER A 1 215 ? 2.712 7.288 -41.643 1.00 52.34 215 SER A C 1
ATOM 1773 O O . SER A 1 215 ? 1.721 7.478 -42.336 1.00 52.34 215 SER A O 1
ATOM 1775 N N . SER A 1 216 ? 3.414 8.286 -41.098 1.00 53.28 216 SER A N 1
ATOM 1776 C CA . SER A 1 216 ? 3.514 9.657 -41.651 1.00 53.28 216 SER A CA 1
ATOM 1777 C C . SER A 1 216 ? 4.412 10.480 -40.714 1.00 53.28 216 SER A C 1
ATOM 1779 O O . SER A 1 216 ? 4.134 10.532 -39.518 1.00 53.28 216 SER A O 1
ATOM 1781 N N . GLU A 1 217 ? 5.595 10.932 -41.152 1.00 48.59 217 GLU A N 1
ATOM 1782 C CA . GLU A 1 217 ? 5.796 12.255 -41.797 1.00 48.59 217 GLU A CA 1
ATOM 1783 C C . GLU A 1 217 ? 5.444 13.396 -40.811 1.00 48.59 217 GLU A C 1
ATOM 1785 O O . GLU A 1 217 ? 4.346 13.423 -40.275 1.00 48.59 217 GLU A O 1
ATOM 1790 N N . GLU A 1 218 ? 6.264 14.382 -40.450 1.00 53.34 218 GLU A N 1
ATOM 1791 C CA . GLU A 1 218 ? 7.402 15.060 -41.069 1.00 53.34 218 GLU A CA 1
ATOM 1792 C C . GLU A 1 218 ? 8.025 16.000 -40.005 1.00 53.34 218 GLU A C 1
ATOM 1794 O O . GLU A 1 218 ? 7.331 16.497 -39.119 1.00 53.34 218 GLU A O 1
ATOM 1799 N N . SER A 1 219 ? 9.338 16.212 -40.116 1.00 52.09 219 SER A N 1
ATOM 1800 C CA . SER A 1 219 ? 10.038 17.508 -40.137 1.00 52.09 219 SER A CA 1
ATOM 1801 C C . SER A 1 219 ? 9.648 18.642 -39.177 1.00 52.09 219 SER A C 1
ATOM 1803 O O . SER A 1 219 ? 8.556 19.191 -39.248 1.00 52.09 219 SER A O 1
ATOM 1805 N N . SER A 1 220 ? 10.639 19.121 -38.416 1.00 53.16 220 SER A N 1
ATOM 1806 C CA . SER A 1 220 ? 11.298 20.432 -38.633 1.00 53.16 220 SER A CA 1
ATOM 1807 C C . SER A 1 220 ? 12.107 20.788 -37.377 1.00 53.16 220 SER A C 1
ATOM 1809 O O . SER A 1 220 ? 11.563 20.722 -36.279 1.00 53.16 220 SER A O 1
ATOM 1811 N N . GLU A 1 221 ? 13.428 20.956 -37.507 1.00 52.12 221 GLU A N 1
ATOM 1812 C CA . GLU A 1 221 ? 14.105 22.270 -37.423 1.00 52.12 221 GLU A CA 1
ATOM 1813 C C . GLU A 1 221 ? 14.198 22.799 -35.978 1.00 52.12 221 GLU A C 1
ATOM 1815 O O . GLU A 1 221 ? 13.256 22.712 -35.207 1.00 52.12 221 GLU A O 1
ATOM 1820 N N . GLU A 1 222 ? 15.248 23.422 -35.472 1.00 54.38 222 GLU A N 1
ATOM 1821 C CA . GLU A 1 222 ? 16.576 23.856 -35.900 1.00 54.38 222 GLU A CA 1
ATOM 1822 C C . GLU A 1 222 ? 17.113 24.590 -34.653 1.00 54.38 222 GLU A C 1
ATOM 1824 O O . GLU A 1 222 ? 16.310 25.191 -33.938 1.00 54.38 222 GLU A O 1
ATOM 1829 N N . SER A 1 223 ? 18.442 24.619 -34.476 1.00 52.66 223 SER A N 1
ATOM 1830 C CA . SER A 1 223 ? 19.184 25.721 -33.825 1.00 52.66 223 SER A CA 1
ATOM 1831 C C . SER A 1 223 ? 18.891 26.016 -32.326 1.00 52.66 223 SER A C 1
ATOM 1833 O O . SER A 1 223 ? 17.782 25.916 -31.828 1.00 52.66 223 SER A O 1
ATOM 1835 N N . SER A 1 224 ? 19.824 26.388 -31.456 1.00 53.72 224 SER A N 1
ATOM 1836 C CA . SER A 1 224 ? 21.033 27.207 -31.573 1.00 53.72 224 SER A CA 1
ATOM 1837 C C . SER A 1 224 ? 21.844 26.985 -30.270 1.00 53.72 224 SER A C 1
ATOM 1839 O O . SER A 1 224 ? 21.247 26.699 -29.231 1.00 53.72 224 SER A O 1
ATOM 1841 N N . GLU A 1 225 ? 23.178 26.883 -30.311 1.00 51.25 225 GLU A N 1
ATOM 1842 C CA . GLU A 1 225 ? 24.122 27.966 -29.933 1.00 51.25 225 GLU A CA 1
ATOM 1843 C C . GLU A 1 225 ? 23.891 28.523 -28.507 1.00 51.25 225 GLU A C 1
ATOM 1845 O O . GLU A 1 225 ? 22.766 28.808 -28.124 1.00 51.25 225 GLU A O 1
ATOM 1850 N N . GLU A 1 226 ? 24.859 28.792 -27.638 1.00 53.34 226 GLU A N 1
ATOM 1851 C CA . GLU A 1 226 ? 26.313 28.930 -27.707 1.00 53.34 226 GLU A CA 1
ATOM 1852 C C . GLU A 1 226 ? 26.787 29.254 -26.262 1.00 53.34 226 GLU A C 1
ATOM 1854 O O . GLU A 1 226 ? 25.982 29.620 -25.404 1.00 53.34 226 GLU A O 1
ATOM 1859 N N . SER A 1 227 ? 28.086 29.054 -26.031 1.00 52.62 227 SER A N 1
ATOM 1860 C CA . SER A 1 227 ? 29.016 29.691 -25.072 1.00 52.62 227 SER A CA 1
ATOM 1861 C C . SER A 1 227 ? 28.565 30.429 -23.789 1.00 52.62 227 SER A C 1
ATOM 1863 O O . SER A 1 227 ? 27.756 31.347 -23.795 1.00 52.62 227 SER A O 1
ATOM 1865 N N . SER A 1 228 ? 29.277 30.125 -22.691 1.00 54.16 228 SER A N 1
ATOM 1866 C CA . SER A 1 228 ? 30.285 31.011 -22.045 1.00 54.16 228 SER A CA 1
ATOM 1867 C C . SER A 1 228 ? 30.729 30.357 -20.722 1.00 54.16 228 SER A C 1
ATOM 1869 O O . SER A 1 228 ? 29.889 30.048 -19.880 1.00 54.16 228 SER A O 1
ATOM 1871 N N . GLU A 1 229 ? 31.971 29.883 -20.587 1.00 54.00 229 GLU A N 1
ATOM 1872 C CA . GLU A 1 229 ? 33.124 30.653 -20.069 1.00 54.00 229 GLU A CA 1
ATOM 1873 C C . GLU A 1 229 ? 32.836 31.382 -18.745 1.00 54.00 229 GLU A C 1
ATOM 1875 O O . GLU A 1 229 ? 31.982 32.258 -18.687 1.00 54.00 229 GLU A O 1
ATOM 1880 N N . GLU A 1 230 ? 33.545 30.987 -17.679 1.00 56.09 230 GLU A N 1
ATOM 1881 C CA . GLU A 1 230 ? 34.476 31.843 -16.915 1.00 56.09 230 GLU A CA 1
ATOM 1882 C C . GLU A 1 230 ? 34.854 31.174 -15.573 1.00 56.09 230 GLU A C 1
ATOM 1884 O O . GLU A 1 230 ? 34.066 31.047 -14.636 1.00 56.09 230 GLU A O 1
ATOM 1889 N N . SER A 1 231 ? 36.088 30.673 -15.544 1.00 52.94 231 SER A N 1
ATOM 1890 C CA . SER A 1 231 ? 37.158 31.025 -14.604 1.00 52.94 231 SER A CA 1
ATOM 1891 C C . SER A 1 231 ? 36.801 31.441 -13.166 1.00 52.94 231 SER A C 1
ATOM 1893 O O . SER A 1 231 ? 36.237 32.499 -12.903 1.00 52.94 231 SER A O 1
ATOM 1895 N N . SER A 1 232 ? 37.310 30.682 -12.195 1.00 60.16 232 SER A N 1
ATOM 1896 C CA . SER A 1 232 ? 37.872 31.260 -10.963 1.00 60.16 232 SER A CA 1
ATOM 1897 C C . SER A 1 232 ? 38.943 30.329 -10.393 1.00 60.16 232 SER A C 1
ATOM 1899 O O . SER A 1 232 ? 38.673 29.411 -9.620 1.00 60.16 232 SER A O 1
ATOM 1901 N N . GLU A 1 233 ? 40.180 30.581 -10.821 1.00 59.75 233 GLU A N 1
ATOM 1902 C CA . GLU A 1 233 ? 41.360 30.391 -9.980 1.00 59.75 233 GLU A CA 1
ATOM 1903 C C . GLU A 1 233 ? 41.243 31.314 -8.759 1.00 59.75 233 GLU A C 1
ATOM 1905 O O . GLU A 1 233 ? 40.775 32.445 -8.876 1.00 59.75 233 GLU A O 1
ATOM 1910 N N . GLU A 1 234 ? 41.663 30.844 -7.590 1.00 61.28 234 GLU A N 1
ATOM 1911 C CA . GLU A 1 234 ? 42.785 31.455 -6.873 1.00 61.28 234 GLU A CA 1
ATOM 1912 C C . GLU A 1 234 ? 43.112 30.635 -5.626 1.00 61.28 234 GLU A C 1
ATOM 1914 O O . GLU A 1 234 ? 42.255 30.100 -4.914 1.00 61.28 234 GLU A O 1
ATOM 1919 N N . SER A 1 235 ? 44.413 30.508 -5.427 1.00 61.69 235 SER A N 1
ATOM 1920 C CA . SER A 1 235 ? 45.054 29.629 -4.469 1.00 61.69 235 SER A CA 1
ATOM 1921 C C . SER A 1 235 ? 45.065 30.268 -3.085 1.00 61.69 235 SER A C 1
ATOM 1923 O O . SER A 1 235 ? 45.253 31.470 -2.929 1.00 61.69 235 SER A O 1
ATOM 1925 N N . SER A 1 236 ? 44.921 29.449 -2.046 1.00 63.34 236 SER A N 1
ATOM 1926 C CA . SER A 1 236 ? 45.331 29.817 -0.689 1.00 63.34 236 SER A CA 1
ATOM 1927 C C . SER A 1 236 ? 46.485 28.911 -0.284 1.00 63.34 236 SER A C 1
ATOM 1929 O O . SER A 1 236 ? 46.293 27.815 0.234 1.00 63.34 236 SER A O 1
ATOM 1931 N N . GLU A 1 237 ? 47.690 29.378 -0.581 1.00 71.50 237 GLU A N 1
ATOM 1932 C CA . GLU A 1 237 ? 48.954 28.872 -0.062 1.00 71.50 237 GLU A CA 1
ATOM 1933 C C . GLU A 1 237 ? 49.149 29.406 1.364 1.00 71.50 237 GLU A C 1
ATOM 1935 O O . GLU A 1 237 ? 49.151 30.621 1.559 1.00 71.50 237 GLU A O 1
ATOM 1940 N N . SER A 1 238 ? 49.264 28.509 2.353 1.00 64.19 238 SER A N 1
ATOM 1941 C CA . SER A 1 238 ? 50.103 28.608 3.569 1.00 64.19 238 SER A CA 1
ATOM 1942 C C . SER A 1 238 ? 49.696 27.521 4.573 1.00 64.19 238 SER A C 1
ATOM 1944 O O . SER A 1 238 ? 48.741 27.692 5.336 1.00 64.19 238 SER A O 1
ATOM 1946 N N . GLY A 1 239 ? 50.448 26.420 4.577 1.00 47.47 239 GLY A N 1
ATOM 1947 C CA . GLY A 1 239 ? 50.357 25.307 5.523 1.00 47.47 239 GLY A CA 1
ATOM 1948 C C . GLY A 1 239 ? 51.276 24.172 5.115 1.00 47.47 239 GLY A C 1
ATOM 1949 O O . GLY A 1 239 ? 50.821 23.351 4.295 1.00 47.47 239 GLY A O 1
#